Protein AF-A0A257LNK8-F1 (afdb_monomer)

Solvent-accessible surface area (backbone atoms only — not comparable to full-atom values): 14234 Å² total; per-residue (Å²): 117,83,62,50,62,58,58,60,45,40,40,55,60,69,65,52,54,63,73,60,48,30,51,55,53,46,54,52,49,53,54,49,27,56,75,67,76,36,62,90,72,54,72,93,62,84,74,45,58,52,80,41,74,64,77,70,66,45,65,71,59,60,72,51,45,88,77,53,89,79,76,97,57,50,82,76,44,79,57,97,52,28,38,33,30,70,81,74,50,76,42,83,46,94,75,86,82,88,83,82,78,85,71,47,84,34,67,88,45,88,52,66,76,57,24,67,36,50,37,61,70,59,48,27,65,46,9,7,59,48,24,36,33,73,87,41,90,93,40,73,45,77,85,41,31,64,25,44,63,71,61,68,68,47,52,41,56,58,49,49,49,51,54,51,32,35,75,71,69,64,27,58,77,52,76,61,50,61,98,59,37,32,46,76,56,56,43,43,57,52,41,32,72,42,22,39,59,62,33,58,89,44,66,42,47,60,52,51,32,48,53,63,69,66,51,57,93,92,53,81,81,75,79,79,83,55,58,75,57,79,80,77,79,80,81,126

Secondary structure (DSSP, 8-state):
-TT-SHHHHHHHHTT--HHHHHHHHHHHHHHHHHHTT-GGGS-SSPP-TTT----PPPHHHHHHGGGS---SS-EEEEETTEEEETTS-EEE-S------------TTSSSHHHHT--SHHHHHHTEETTTEESSSTT-B-TTSSB-SSS-HHHHHHHHHHHHHHHHTT------SPPSSPBPHHHHHHHHHHH-HHHHTTTTHHHHHHHHHHHS-TTSPPPP--PPPPP------

Structure (mmCIF, N/CA/C/O backbone):
data_AF-A0A257LNK8-F1
#
_entry.id   AF-A0A257LNK8-F1
#
loop_
_atom_site.group_PDB
_atom_site.id
_atom_site.type_symbol
_atom_site.label_atom_id
_atom_site.label_alt_id
_atom_site.label_comp_id
_atom_site.label_asym_id
_atom_site.label_entity_id
_atom_site.label_seq_id
_atom_site.pdbx_PDB_ins_code
_atom_site.Cartn_x
_atom_site.Cartn_y
_atom_site.Cartn_z
_atom_site.occupancy
_atom_site.B_iso_or_equiv
_atom_site.auth_seq_id
_atom_site.auth_comp_id
_atom_site.auth_asym_id
_atom_site.auth_atom_id
_atom_site.pdbx_PDB_model_num
ATOM 1 N N . MET A 1 1 ? -5.362 19.799 4.018 1.00 50.66 1 MET A N 1
ATOM 2 C CA . MET A 1 1 ? -5.400 18.858 2.867 1.00 50.66 1 MET A CA 1
ATOM 3 C C . MET A 1 1 ? -6.628 17.921 2.926 1.00 50.66 1 MET A C 1
ATOM 5 O O . MET A 1 1 ? -6.478 16.704 2.975 1.00 50.66 1 MET A O 1
ATOM 9 N N . ALA A 1 2 ? -7.863 18.436 3.020 1.00 37.25 2 ALA A N 1
ATOM 10 C CA . ALA A 1 2 ? -8.981 17.644 3.563 1.00 37.25 2 ALA A CA 1
ATOM 11 C C . ALA A 1 2 ? -9.596 16.609 2.589 1.00 37.25 2 ALA A C 1
ATOM 13 O O . ALA A 1 2 ? -9.919 16.942 1.456 1.00 37.25 2 ALA A O 1
ATOM 14 N N . GLY A 1 3 ? -9.783 15.364 3.062 1.00 53.75 3 GLY A N 1
ATOM 15 C CA . GLY A 1 3 ? -10.547 14.279 2.411 1.00 53.75 3 GLY A CA 1
ATOM 16 C C . GLY A 1 3 ? -9.966 13.667 1.129 1.00 53.75 3 GLY A C 1
ATOM 17 O O . GLY A 1 3 ? -10.564 12.747 0.569 1.00 53.75 3 GLY A O 1
ATOM 18 N N . SER A 1 4 ? -8.823 14.170 0.667 1.00 63.31 4 SER A N 1
ATOM 19 C CA . SER A 1 4 ? -8.249 13.848 -0.634 1.00 63.31 4 SER A CA 1
ATOM 20 C C . SER A 1 4 ? -6.785 13.445 -0.500 1.00 63.31 4 SER A C 1
ATOM 22 O O . SER A 1 4 ? -6.034 14.071 0.244 1.00 63.31 4 SER A O 1
ATOM 24 N N . VAL A 1 5 ? -6.383 12.417 -1.247 1.00 70.19 5 VAL A N 1
ATOM 25 C CA . VAL A 1 5 ? -4.979 11.993 -1.404 1.00 70.19 5 VAL A CA 1
ATOM 26 C C . VAL A 1 5 ? -4.166 12.979 -2.255 1.00 70.19 5 VAL A C 1
ATOM 28 O O . VAL A 1 5 ? -2.939 12.954 -2.248 1.00 70.19 5 VAL A O 1
ATOM 31 N N . ARG A 1 6 ? -4.845 13.889 -2.965 1.00 76.94 6 ARG A N 1
ATOM 32 C CA . ARG A 1 6 ? -4.253 14.776 -3.975 1.00 76.94 6 ARG A CA 1
ATOM 33 C C . ARG A 1 6 ? -3.188 15.726 -3.436 1.00 76.94 6 ARG A C 1
ATOM 35 O O . ARG A 1 6 ? -2.185 15.905 -4.115 1.00 76.94 6 ARG A O 1
ATOM 42 N N . PRO A 1 7 ? -3.320 16.322 -2.240 1.00 80.88 7 PRO A N 1
ATOM 43 C CA . PRO A 1 7 ? -2.256 17.168 -1.719 1.00 80.88 7 PRO A CA 1
ATOM 44 C C . PRO A 1 7 ? -0.952 16.408 -1.444 1.00 80.88 7 PRO A C 1
ATOM 46 O O . PRO A 1 7 ? 0.113 16.950 -1.711 1.00 80.88 7 PRO A O 1
ATOM 49 N N . VAL A 1 8 ? -1.027 15.148 -0.995 1.00 81.38 8 VAL A N 1
ATOM 50 C CA . VAL A 1 8 ? 0.165 14.295 -0.827 1.00 81.38 8 VAL A CA 1
ATOM 51 C C . VAL A 1 8 ? 0.767 13.965 -2.189 1.00 81.38 8 VAL A C 1
ATOM 53 O O . VAL A 1 8 ? 1.957 14.182 -2.398 1.00 81.38 8 VAL A O 1
ATOM 56 N N . ALA A 1 9 ? -0.068 13.591 -3.165 1.00 80.12 9 ALA A N 1
ATOM 57 C CA . ALA A 1 9 ? 0.380 13.383 -4.543 1.00 80.12 9 ALA A CA 1
ATOM 58 C C . ALA A 1 9 ? 1.043 14.638 -5.151 1.00 80.12 9 ALA A C 1
ATOM 60 O O . ALA A 1 9 ? 2.016 14.521 -5.891 1.00 80.12 9 ALA A O 1
ATOM 61 N N . ARG A 1 10 ? 0.579 15.855 -4.820 1.00 84.38 10 ARG A N 1
ATOM 62 C CA . ARG A 1 10 ? 1.240 17.104 -5.238 1.00 84.38 10 ARG A CA 1
ATOM 63 C C . ARG A 1 10 ? 2.614 17.280 -4.591 1.00 84.38 10 ARG A C 1
ATOM 65 O O . ARG A 1 10 ? 3.536 17.674 -5.295 1.00 84.38 10 ARG A O 1
ATOM 72 N N . LEU A 1 11 ? 2.775 16.962 -3.301 1.00 87.31 11 LEU A N 1
ATOM 73 C CA . LEU A 1 11 ? 4.089 16.991 -2.636 1.00 87.31 11 LEU A CA 1
ATOM 74 C C . LEU A 1 11 ? 5.068 16.021 -3.320 1.00 87.31 11 LEU A C 1
ATOM 76 O O . LEU A 1 11 ? 6.200 16.397 -3.626 1.00 87.31 11 LEU A O 1
ATOM 80 N N . GLN A 1 12 ? 4.610 14.809 -3.642 1.00 86.88 12 GLN A N 1
ATOM 81 C CA . GLN A 1 12 ? 5.392 13.818 -4.393 1.00 86.88 12 GLN A CA 1
ATOM 82 C C . GLN A 1 12 ? 5.765 14.336 -5.785 1.00 86.88 12 GLN A C 1
ATOM 84 O O . GLN A 1 12 ? 6.932 14.299 -6.179 1.00 86.88 12 GLN A O 1
ATOM 89 N N . ALA A 1 13 ? 4.794 14.906 -6.501 1.00 85.56 13 ALA A N 1
ATOM 90 C CA . ALA A 1 13 ? 4.985 15.523 -7.810 1.00 85.56 13 ALA A CA 1
ATOM 91 C C . ALA A 1 13 ? 5.839 16.792 -7.791 1.00 85.56 13 ALA A C 1
ATOM 93 O O . ALA A 1 13 ? 6.347 17.198 -8.832 1.00 85.56 13 ALA A O 1
ATOM 94 N N . GLN A 1 14 ? 6.063 17.398 -6.632 1.00 86.50 14 GLN A N 1
ATOM 95 C CA . GLN A 1 14 ? 7.015 18.492 -6.441 1.00 86.50 14 GLN A CA 1
ATOM 96 C C . GLN A 1 14 ? 8.404 17.993 -6.017 1.00 86.50 14 GLN A C 1
ATOM 98 O O . GLN A 1 14 ? 9.330 18.790 -5.918 1.00 86.50 14 GLN A O 1
ATOM 103 N N . GLY A 1 15 ? 8.580 16.682 -5.816 1.00 86.06 15 GLY A N 1
ATOM 104 C CA . GLY A 1 15 ? 9.848 16.093 -5.386 1.00 86.06 15 GLY A CA 1
ATOM 105 C C . GLY A 1 15 ? 10.175 16.346 -3.914 1.00 86.06 15 GLY A C 1
ATOM 106 O O . GLY A 1 15 ? 11.340 16.267 -3.532 1.00 86.06 15 GLY A O 1
ATOM 107 N N . VAL A 1 16 ? 9.173 16.655 -3.085 1.00 89.38 16 VAL A N 1
ATOM 108 C CA . VAL A 1 16 ? 9.364 16.836 -1.641 1.00 89.38 16 VAL A CA 1
ATOM 109 C C . VAL A 1 16 ? 9.890 15.524 -1.044 1.00 89.38 16 VAL A C 1
ATOM 111 O O . VAL A 1 16 ? 9.284 14.480 -1.290 1.00 89.38 16 VAL A O 1
ATOM 114 N N . PRO A 1 17 ? 10.978 15.519 -0.253 1.00 89.50 17 PRO A N 1
ATOM 115 C CA . PRO A 1 17 ? 11.479 14.299 0.372 1.00 89.50 17 PRO A CA 1
ATOM 116 C C . PRO A 1 17 ? 10.422 13.644 1.263 1.00 89.50 17 PRO A C 1
ATOM 118 O O . PRO A 1 17 ? 9.749 14.322 2.034 1.00 89.50 17 PRO A O 1
ATOM 121 N N . VAL A 1 18 ? 10.300 12.319 1.222 1.00 86.88 18 VAL A N 1
ATOM 122 C CA . VAL A 1 18 ? 9.271 11.583 1.982 1.00 86.88 18 VAL A CA 1
ATOM 123 C C . VAL A 1 18 ? 9.338 11.805 3.498 1.00 86.88 18 VAL A C 1
ATOM 125 O O . VAL A 1 18 ? 8.298 11.867 4.135 1.00 86.88 18 VAL A O 1
ATOM 128 N N . ALA A 1 19 ? 10.514 12.055 4.086 1.00 88.88 19 ALA A N 1
ATOM 129 C CA . ALA A 1 19 ? 10.601 12.452 5.497 1.00 88.88 19 ALA A CA 1
ATOM 130 C C . ALA A 1 19 ? 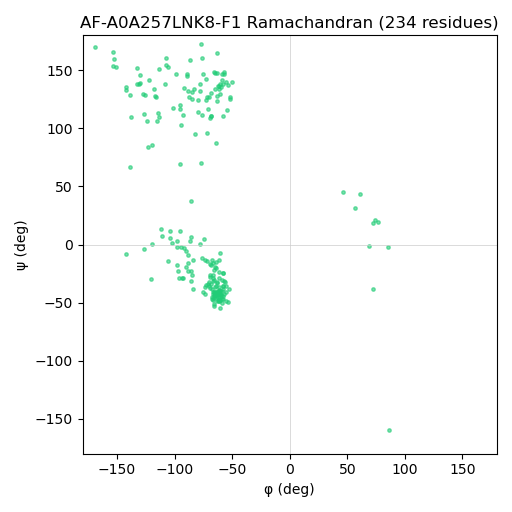9.848 13.771 5.775 1.00 88.88 19 ALA A C 1
ATOM 132 O O . ALA A 1 19 ? 9.141 13.899 6.770 1.00 88.88 19 ALA A O 1
ATOM 133 N N . GLN A 1 20 ? 9.943 14.735 4.856 1.00 90.81 20 GLN A N 1
ATOM 134 C CA . GLN A 1 20 ? 9.194 15.986 4.930 1.00 90.81 20 GLN A CA 1
ATOM 135 C C . GLN A 1 20 ? 7.707 15.775 4.608 1.00 90.81 20 GLN A C 1
ATOM 137 O O . GLN A 1 20 ? 6.858 16.420 5.222 1.00 90.81 20 GLN A O 1
ATOM 142 N N . GLN A 1 21 ? 7.371 14.860 3.691 1.00 88.50 21 GLN A N 1
ATOM 143 C CA . GLN A 1 21 ? 5.978 14.468 3.448 1.00 88.50 21 GLN A CA 1
ATOM 144 C C . GLN A 1 21 ? 5.344 13.864 4.713 1.00 88.50 21 GLN A C 1
ATOM 146 O O . GLN A 1 21 ? 4.271 14.317 5.109 1.00 88.50 21 GLN A O 1
ATOM 151 N N . ASN A 1 22 ? 6.025 12.923 5.383 1.00 88.25 22 ASN A N 1
ATOM 152 C CA . ASN A 1 22 ? 5.594 12.313 6.645 1.00 88.25 22 ASN A CA 1
ATOM 153 C C . ASN A 1 22 ? 5.286 13.394 7.688 1.00 88.25 22 ASN A C 1
ATOM 155 O O . ASN A 1 22 ? 4.198 13.403 8.258 1.00 88.25 22 ASN A O 1
ATOM 159 N N . GLU A 1 23 ? 6.192 14.358 7.878 1.00 89.56 23 GLU A N 1
ATOM 160 C CA . GLU A 1 23 ? 5.997 15.449 8.838 1.00 89.56 23 GLU A CA 1
ATOM 161 C C . GLU A 1 23 ? 4.801 16.347 8.499 1.00 89.56 23 GLU A C 1
ATOM 163 O O . GLU A 1 23 ? 3.998 16.669 9.378 1.00 89.56 23 GLU A O 1
ATOM 168 N N . LEU A 1 24 ? 4.631 16.720 7.227 1.00 88.50 24 LEU A N 1
ATOM 169 C CA . LEU A 1 24 ? 3.502 17.545 6.786 1.00 88.50 24 LEU A CA 1
ATOM 170 C C . LEU A 1 24 ? 2.163 16.817 6.952 1.00 88.50 24 LEU A C 1
ATOM 172 O O . LEU A 1 24 ? 1.191 17.413 7.424 1.00 88.50 24 LEU A O 1
ATOM 176 N N . VAL A 1 25 ? 2.104 15.535 6.584 1.00 85.44 25 VAL A N 1
ATOM 177 C CA . VAL A 1 25 ? 0.897 14.711 6.738 1.00 85.44 25 VAL A CA 1
ATOM 178 C C . VAL A 1 25 ? 0.591 14.487 8.216 1.00 85.44 25 VAL A C 1
ATOM 180 O O . VAL A 1 25 ? -0.559 14.642 8.622 1.00 85.44 25 VAL A O 1
ATOM 183 N N . ARG A 1 26 ? 1.605 14.207 9.039 1.00 86.06 26 ARG A N 1
ATOM 184 C CA . ARG A 1 26 ? 1.469 14.040 10.491 1.00 86.06 26 ARG A CA 1
ATOM 185 C C . ARG A 1 26 ? 0.950 15.311 11.157 1.00 86.06 26 ARG A C 1
ATOM 187 O O . ARG A 1 26 ? 0.001 15.239 11.933 1.00 86.06 26 ARG A O 1
ATOM 194 N N . ALA A 1 27 ? 1.527 16.472 10.850 1.00 87.12 27 ALA A N 1
ATOM 195 C CA . ALA A 1 27 ? 1.089 17.748 11.413 1.00 87.12 27 ALA A CA 1
ATOM 196 C C . ALA A 1 27 ? -0.378 18.052 11.067 1.00 87.12 27 ALA A C 1
ATOM 198 O O . ALA A 1 27 ? -1.161 18.451 11.934 1.00 87.12 27 ALA A O 1
ATOM 199 N N . ASP A 1 28 ? -0.769 17.815 9.815 1.00 84.50 28 ASP A N 1
ATOM 200 C CA . ASP A 1 28 ? -2.148 17.984 9.367 1.00 84.50 28 ASP A CA 1
ATOM 201 C C . ASP A 1 28 ? -3.093 16.941 10.021 1.00 84.50 28 ASP A C 1
ATOM 203 O O . ASP A 1 28 ? -4.188 17.316 10.453 1.00 84.50 28 ASP A O 1
ATOM 207 N N . LEU A 1 29 ? -2.668 15.683 10.214 1.00 81.25 29 LEU A N 1
ATOM 208 C CA . LEU A 1 29 ? -3.428 14.655 10.943 1.00 81.25 29 LEU A CA 1
ATOM 209 C C . LEU A 1 29 ? -3.664 15.055 12.407 1.00 81.25 29 LEU A C 1
ATOM 211 O O . LEU A 1 29 ? -4.807 15.034 12.868 1.00 81.25 29 LEU A O 1
ATOM 215 N N . VAL A 1 30 ? -2.616 15.495 13.113 1.00 84.81 30 VAL A N 1
ATOM 216 C CA . VAL A 1 30 ? -2.704 15.972 14.505 1.00 84.81 30 VAL A CA 1
ATOM 217 C C . VAL A 1 30 ? -3.671 17.144 14.620 1.00 84.81 30 VAL A C 1
ATOM 219 O O . VAL A 1 30 ? -4.549 17.139 15.485 1.00 84.81 30 VAL A O 1
ATOM 222 N N . ALA A 1 31 ? -3.558 18.134 13.732 1.00 83.94 31 ALA A N 1
ATOM 223 C CA . ALA A 1 31 ? -4.450 19.289 13.736 1.00 83.94 31 ALA A CA 1
ATOM 224 C C . ALA A 1 31 ? -5.920 18.888 13.523 1.00 83.94 31 ALA A C 1
ATOM 226 O O . ALA A 1 31 ? -6.812 19.423 14.187 1.00 83.94 31 ALA A O 1
ATOM 227 N N . ARG A 1 32 ? -6.190 17.923 12.633 1.00 77.56 32 ARG A N 1
ATOM 228 C CA . ARG A 1 32 ? -7.550 17.409 12.412 1.00 77.56 32 ARG A CA 1
ATOM 229 C C . ARG A 1 32 ? -8.075 16.653 13.618 1.00 77.56 32 ARG A C 1
ATOM 231 O O . ARG A 1 32 ? -9.206 16.899 14.018 1.00 77.56 32 ARG A O 1
ATOM 238 N N . TYR A 1 33 ? -7.280 15.756 14.189 1.00 81.25 33 TYR A N 1
ATOM 239 C CA . TYR A 1 33 ? -7.723 14.980 15.342 1.00 81.25 33 TYR A CA 1
ATOM 240 C C . TYR A 1 33 ? -8.068 15.907 16.503 1.00 81.25 33 TYR A C 1
ATOM 242 O O . TYR A 1 33 ? -9.149 15.774 17.065 1.00 81.25 33 TYR A O 1
ATOM 250 N N . ARG A 1 34 ? -7.242 16.932 16.755 1.00 84.75 34 ARG A N 1
ATOM 251 C CA . ARG A 1 34 ? -7.553 17.984 17.732 1.00 84.75 34 ARG A CA 1
ATOM 252 C C . ARG A 1 34 ? -8.858 18.711 17.425 1.00 84.75 34 ARG A C 1
ATOM 254 O O . ARG A 1 34 ? -9.695 18.884 18.301 1.00 84.75 34 ARG A O 1
ATOM 261 N N . LYS A 1 35 ? -9.069 19.116 16.169 1.00 81.38 35 LYS A N 1
ATOM 262 C CA . LYS A 1 35 ? -10.308 19.792 15.750 1.00 81.38 35 LYS A CA 1
ATOM 263 C C . LYS A 1 35 ? -11.566 18.959 16.037 1.00 81.38 35 LYS A C 1
ATOM 265 O O . LYS A 1 35 ? -12.623 19.539 16.270 1.00 81.38 35 LYS A O 1
ATOM 270 N N . PHE A 1 36 ? -11.466 17.632 15.990 1.00 76.31 36 PHE A N 1
ATOM 271 C CA . PHE A 1 36 ? -12.595 16.718 16.171 1.00 76.31 36 PHE A CA 1
ATOM 272 C C . PHE A 1 36 ? -12.632 16.029 17.546 1.00 76.31 36 PHE A C 1
ATOM 274 O O . PHE A 1 36 ? -13.486 15.165 17.751 1.00 76.31 36 PHE A O 1
ATOM 281 N N . GLY A 1 37 ? -11.742 16.379 18.483 1.00 77.44 37 GLY A N 1
ATOM 282 C CA . GLY A 1 37 ? -11.665 15.709 19.787 1.00 77.44 37 GLY A CA 1
ATOM 283 C C . GLY A 1 37 ? -11.342 14.214 19.653 1.00 77.44 37 GLY A C 1
ATOM 284 O O . GLY A 1 37 ? -12.036 13.365 20.219 1.00 77.44 37 GLY A O 1
ATOM 285 N N . LEU A 1 38 ? -10.385 13.874 18.786 1.00 78.31 38 LEU A N 1
ATOM 286 C CA . LEU A 1 38 ? -9.970 12.504 18.456 1.00 78.31 38 LEU A CA 1
ATOM 287 C C . LEU A 1 38 ? -8.568 12.167 18.964 1.00 78.31 38 LEU A C 1
ATOM 289 O O . LEU A 1 38 ? -8.044 11.118 18.615 1.00 78.31 38 LEU A O 1
ATOM 293 N N . GLU A 1 39 ? -7.931 13.022 19.756 1.00 83.81 39 GLU A N 1
ATOM 294 C CA . GLU A 1 39 ? -6.530 12.864 20.164 1.00 83.81 39 GLU A CA 1
ATOM 295 C C . GLU A 1 39 ? -6.258 11.519 20.847 1.00 83.81 39 GLU A C 1
ATOM 297 O O . GLU A 1 39 ? -5.193 10.943 20.650 1.00 83.81 39 GLU A O 1
ATOM 302 N N . ALA A 1 40 ? -7.240 10.980 21.576 1.00 78.62 40 ALA A N 1
ATOM 303 C CA . ALA A 1 40 ? -7.152 9.664 22.208 1.00 78.62 40 ALA A CA 1
ATOM 304 C C . ALA A 1 40 ? -7.033 8.493 21.210 1.00 78.62 40 ALA A C 1
ATOM 306 O O . ALA A 1 40 ? -6.597 7.416 21.603 1.00 78.62 40 ALA A O 1
ATOM 307 N N . LEU A 1 41 ? -7.419 8.695 19.946 1.00 76.62 41 LEU A N 1
ATOM 308 C CA . LEU A 1 41 ? -7.330 7.715 18.858 1.00 76.62 41 LEU A CA 1
ATOM 309 C C . LEU A 1 41 ? -6.092 7.919 17.975 1.00 76.62 41 LEU A C 1
ATOM 311 O O . LEU A 1 41 ? -5.958 7.251 16.951 1.00 76.62 41 LEU A O 1
ATOM 315 N N . MET A 1 42 ? -5.224 8.880 18.306 1.00 78.88 42 MET A N 1
ATOM 316 C CA . MET A 1 42 ? -4.001 9.097 17.542 1.00 78.88 42 MET A CA 1
ATOM 317 C C . MET A 1 42 ? -3.142 7.824 17.576 1.00 78.88 42 MET A C 1
ATOM 319 O O . MET A 1 42 ? -2.968 7.262 18.661 1.00 78.88 42 MET A O 1
ATOM 323 N N . PRO A 1 43 ? -2.579 7.384 16.437 1.00 76.69 43 PRO A N 1
ATOM 324 C CA . PRO A 1 43 ? -1.597 6.311 16.441 1.00 76.69 43 PRO A CA 1
ATOM 325 C C . PRO A 1 43 ? -0.454 6.622 17.412 1.00 76.69 43 PRO A C 1
ATOM 327 O O . PRO A 1 43 ? 0.026 7.754 17.477 1.00 76.69 43 PRO A O 1
ATOM 330 N N . GLU A 1 44 ? -0.027 5.613 18.168 1.00 81.75 44 GLU A N 1
ATOM 331 C CA . GLU A 1 44 ? 1.068 5.752 19.136 1.00 81.75 44 GLU A CA 1
ATOM 332 C C . GLU A 1 44 ? 2.420 5.931 18.439 1.00 81.75 44 GLU A C 1
ATOM 334 O O . GLU A 1 44 ? 3.297 6.639 18.933 1.00 81.75 44 GLU A O 1
ATOM 339 N N . GLN A 1 45 ? 2.569 5.306 17.272 1.00 83.25 45 GLN A N 1
ATOM 340 C CA . GLN A 1 45 ? 3.764 5.400 16.447 1.00 83.25 45 GLN A CA 1
ATOM 341 C C . GLN A 1 45 ? 3.661 6.578 15.468 1.00 83.25 45 GLN A C 1
ATOM 343 O O . GLN A 1 45 ? 2.566 6.883 14.980 1.00 83.25 45 GLN A O 1
ATOM 348 N N . PRO A 1 46 ? 4.787 7.235 15.137 1.00 82.62 46 PRO A N 1
ATOM 349 C CA . PRO A 1 46 ? 4.825 8.203 14.053 1.00 82.62 46 PRO A CA 1
ATOM 350 C C . PRO A 1 46 ? 4.408 7.564 12.728 1.00 82.62 46 PRO A C 1
ATOM 352 O O . PRO A 1 46 ? 4.794 6.440 12.427 1.00 82.62 46 PRO A O 1
ATOM 355 N N . LEU A 1 47 ? 3.668 8.325 11.926 1.00 82.62 47 LEU A N 1
ATOM 356 C CA . LEU A 1 47 ? 3.318 7.941 10.565 1.00 82.62 47 LEU A CA 1
ATOM 357 C C . LEU A 1 47 ? 4.569 7.775 9.688 1.00 82.62 47 LEU A C 1
ATOM 359 O O . LEU A 1 47 ? 5.384 8.700 9.607 1.00 82.62 47 LEU A O 1
ATOM 363 N N . ASP A 1 48 ? 4.630 6.683 8.928 1.00 84.81 48 ASP A N 1
ATOM 364 C CA . ASP A 1 48 ? 5.538 6.527 7.793 1.00 84.81 48 ASP A CA 1
ATOM 365 C C . ASP A 1 48 ? 4.791 6.130 6.511 1.00 84.81 48 ASP A C 1
ATOM 367 O O . ASP A 1 48 ? 4.291 5.014 6.371 1.00 84.81 48 ASP A O 1
ATOM 371 N N . LEU A 1 49 ? 4.762 7.035 5.525 1.00 81.69 49 LEU A N 1
ATOM 372 C CA . LEU A 1 49 ? 4.113 6.813 4.226 1.00 81.69 49 LEU A CA 1
ATOM 373 C C . LEU A 1 49 ? 4.662 5.586 3.479 1.00 81.69 49 LEU A C 1
ATOM 375 O O . LEU A 1 49 ? 3.946 4.974 2.688 1.00 81.69 49 LEU A O 1
ATOM 379 N N . ARG A 1 50 ? 5.903 5.177 3.766 1.00 80.00 50 ARG A N 1
ATOM 380 C CA . ARG A 1 50 ? 6.532 4.002 3.145 1.00 80.00 50 ARG A CA 1
ATOM 381 C C . ARG A 1 50 ? 5.918 2.672 3.568 1.00 80.00 50 ARG A C 1
ATOM 383 O O . ARG A 1 50 ? 5.993 1.701 2.810 1.00 80.00 50 ARG A O 1
ATOM 390 N N . THR A 1 51 ? 5.359 2.606 4.773 1.00 77.25 51 THR 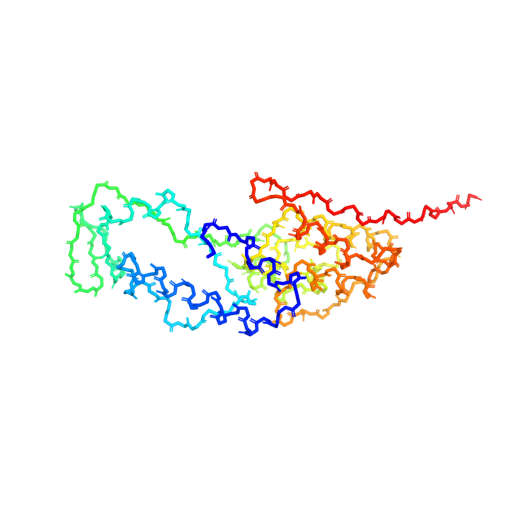A N 1
ATOM 391 C CA . THR A 1 51 ? 4.877 1.360 5.386 1.00 77.25 51 THR A CA 1
ATOM 392 C C . THR A 1 51 ? 3.393 1.400 5.711 1.00 77.25 51 THR A C 1
ATOM 394 O O . THR A 1 51 ? 2.725 0.363 5.645 1.00 77.25 51 THR A O 1
ATOM 397 N N . ASP A 1 52 ? 2.863 2.582 6.008 1.00 78.25 52 ASP A N 1
ATOM 398 C CA . ASP A 1 52 ? 1.515 2.743 6.523 1.00 78.25 52 ASP A CA 1
ATOM 399 C C . ASP A 1 52 ? 0.518 2.960 5.386 1.00 78.25 52 ASP A C 1
ATOM 401 O O . ASP A 1 52 ? 0.712 3.764 4.472 1.00 78.25 52 ASP A O 1
ATOM 405 N N . GLN A 1 53 ? -0.606 2.248 5.456 1.00 70.56 53 GLN A N 1
ATOM 406 C CA . GLN A 1 53 ? -1.773 2.561 4.640 1.00 70.56 53 GLN A CA 1
ATOM 407 C C . GLN A 1 53 ? -2.703 3.451 5.448 1.00 70.56 53 GLN A C 1
ATOM 409 O O . GLN A 1 53 ? -3.436 2.981 6.317 1.00 70.56 53 GLN A O 1
ATOM 414 N N . LEU A 1 54 ? -2.687 4.745 5.151 1.00 67.25 54 LEU A N 1
ATOM 415 C CA . LEU A 1 54 ? -3.662 5.664 5.711 1.00 67.25 54 LEU A CA 1
ATOM 416 C C . LEU A 1 54 ? -4.825 5.848 4.747 1.00 67.25 54 LEU A C 1
ATOM 418 O O . LEU A 1 54 ? -4.681 6.374 3.645 1.00 67.25 54 LEU A O 1
ATOM 422 N N . PHE A 1 55 ? -6.016 5.504 5.219 1.00 61.06 55 PHE A N 1
ATOM 423 C CA . PHE A 1 55 ? -7.253 5.863 4.546 1.00 61.06 55 PHE A CA 1
ATOM 424 C C . PHE A 1 55 ? -7.753 7.186 5.127 1.00 61.06 55 PHE A C 1
ATOM 426 O O . PHE A 1 55 ? -8.152 7.229 6.294 1.00 61.06 55 PHE A O 1
ATOM 433 N N . PRO A 1 56 ? -7.747 8.295 4.363 1.00 58.34 56 PRO A N 1
ATOM 434 C CA . PRO A 1 56 ? -8.334 9.526 4.859 1.00 58.34 56 PRO A CA 1
ATOM 435 C C . PRO A 1 56 ? -9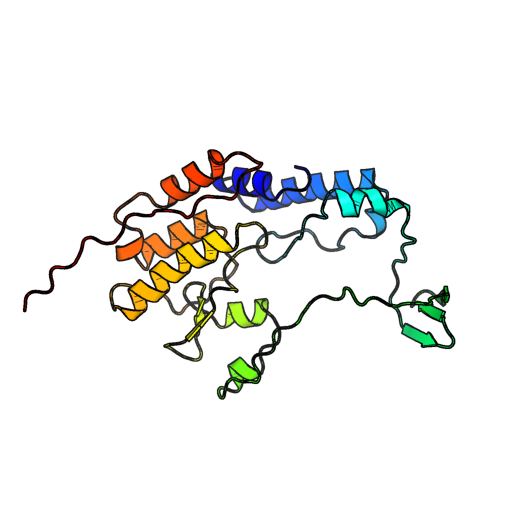.830 9.297 5.088 1.00 58.34 56 PRO A C 1
ATOM 437 O O . PRO A 1 56 ? -10.562 8.941 4.162 1.00 58.34 56 PRO A O 1
ATOM 440 N N . GLY A 1 57 ? -10.289 9.536 6.319 1.00 60.84 57 GLY A N 1
ATOM 441 C CA . GLY A 1 57 ? -11.714 9.532 6.634 1.00 60.84 57 GLY A CA 1
ATOM 442 C C . GLY A 1 57 ? -12.470 10.442 5.665 1.00 60.84 57 GLY A C 1
ATOM 443 O O . GLY A 1 57 ? -12.099 11.605 5.461 1.00 60.84 57 GLY A O 1
ATOM 444 N N . ARG A 1 58 ? -13.513 9.906 5.022 1.00 66.69 58 ARG A N 1
ATOM 445 C CA . ARG A 1 58 ? -14.354 10.675 4.094 1.00 66.69 58 ARG A CA 1
ATOM 446 C C . ARG A 1 58 ? -15.089 11.768 4.870 1.00 66.69 58 ARG A C 1
ATOM 448 O O . ARG A 1 58 ? -15.478 11.560 6.016 1.00 66.69 58 ARG A O 1
ATOM 455 N N . ALA A 1 59 ? -15.334 12.913 4.232 1.00 66.00 59 ALA A N 1
ATOM 456 C CA . ALA A 1 59 ? -15.987 14.057 4.876 1.00 66.00 59 ALA A CA 1
ATOM 457 C C . ALA A 1 59 ? -17.321 13.685 5.557 1.00 66.00 59 ALA A C 1
ATOM 459 O O . ALA A 1 59 ? -17.582 14.137 6.668 1.00 66.00 59 ALA A O 1
ATOM 460 N N . GLY A 1 60 ? -18.115 12.799 4.941 1.00 68.12 60 GLY A N 1
ATOM 461 C CA . GLY A 1 60 ? -19.357 12.288 5.532 1.00 68.12 60 GLY A CA 1
ATOM 462 C C . GLY A 1 60 ? -19.146 11.471 6.812 1.00 68.12 60 GLY A C 1
ATOM 463 O O . GLY A 1 60 ? -19.873 11.670 7.781 1.00 68.12 60 GLY A O 1
ATOM 464 N N . MET A 1 61 ? -18.114 10.619 6.861 1.00 70.06 61 MET A N 1
ATOM 465 C CA . MET A 1 61 ? -17.770 9.865 8.077 1.00 70.06 61 MET A CA 1
ATOM 466 C C . MET A 1 61 ? -17.371 10.812 9.211 1.00 70.06 61 MET A C 1
ATOM 468 O O . MET A 1 61 ? -17.808 10.649 10.345 1.00 70.06 61 MET A O 1
ATOM 472 N N . LEU A 1 62 ? -16.583 11.843 8.891 1.00 71.19 62 LEU A N 1
ATOM 473 C CA . LEU A 1 62 ? -16.134 12.831 9.873 1.00 71.19 62 LEU A CA 1
ATOM 474 C C . LEU A 1 62 ? -17.287 13.704 10.394 1.00 71.19 62 LEU A C 1
ATOM 476 O O . LEU A 1 62 ? -17.288 14.067 11.566 1.00 71.19 62 LEU A O 1
ATOM 480 N N . ALA A 1 63 ? -18.285 14.009 9.560 1.00 74.25 63 ALA A N 1
ATOM 481 C CA . ALA A 1 63 ? -19.445 14.809 9.956 1.00 74.25 63 ALA A CA 1
ATOM 482 C C . ALA A 1 63 ? -20.339 14.106 10.996 1.00 74.25 63 ALA A C 1
ATOM 484 O O . ALA A 1 63 ? -20.951 14.770 11.832 1.00 74.25 63 ALA A O 1
ATOM 485 N N . GLY A 1 64 ? -20.410 12.771 10.961 1.00 75.50 64 GLY A N 1
ATOM 486 C CA . GLY A 1 64 ? -21.177 11.966 11.919 1.00 75.50 64 GLY A CA 1
ATOM 487 C C . GLY A 1 64 ? -20.402 11.568 13.175 1.00 75.50 64 GLY A C 1
ATOM 488 O O . GLY A 1 64 ? -20.997 11.052 14.115 1.00 75.50 64 GLY A O 1
ATOM 489 N N . LEU A 1 65 ? -19.093 11.817 13.214 1.00 76.12 65 LEU A N 1
ATOM 490 C CA . LEU A 1 65 ? -18.195 11.227 14.204 1.00 76.12 65 LEU A CA 1
ATOM 491 C C . LEU A 1 65 ? -18.508 11.637 15.649 1.00 76.12 65 LEU A C 1
ATOM 493 O O . LEU A 1 65 ? -18.353 10.835 16.562 1.00 76.12 65 LEU A O 1
ATOM 497 N N . GLY A 1 66 ? -19.005 12.860 15.856 1.00 75.50 66 GLY A N 1
ATOM 498 C CA . GLY A 1 66 ? -19.429 13.335 17.177 1.00 75.50 66 GLY A CA 1
ATOM 499 C C . GLY A 1 66 ? -20.665 12.620 17.740 1.00 75.50 66 GLY A C 1
ATOM 500 O O . GLY A 1 66 ? -20.945 12.763 18.923 1.00 75.50 66 GLY A O 1
ATOM 501 N N . ARG A 1 67 ? -21.398 11.858 16.917 1.00 83.19 67 ARG A N 1
ATOM 502 C CA . ARG A 1 67 ? -22.567 11.061 17.335 1.00 83.19 67 ARG A CA 1
ATOM 503 C C . ARG A 1 67 ? -22.198 9.642 17.766 1.00 83.19 67 ARG A C 1
ATOM 505 O O . ARG A 1 67 ? -23.078 8.897 18.176 1.00 83.19 67 ARG A O 1
ATOM 512 N N . ILE A 1 68 ? -20.933 9.259 17.607 1.00 83.56 68 ILE A N 1
ATOM 513 C CA . ILE A 1 68 ? -20.436 7.924 17.921 1.00 83.56 68 ILE A CA 1
ATOM 514 C C . ILE A 1 68 ? -19.728 8.004 19.272 1.00 83.56 68 ILE A C 1
ATOM 516 O O . ILE A 1 68 ? -18.732 8.726 19.416 1.00 83.56 68 ILE A O 1
ATOM 520 N N . GLU A 1 69 ? -20.254 7.267 20.251 1.00 86.44 69 GLU A N 1
ATOM 521 C CA . GLU A 1 69 ? -19.531 6.986 21.489 1.00 86.44 69 GLU A CA 1
ATOM 522 C C . GLU A 1 69 ? -18.306 6.129 21.159 1.00 86.44 69 GLU A C 1
ATOM 524 O O . GLU A 1 69 ? -18.364 5.207 20.344 1.00 86.44 69 GLU A O 1
ATOM 529 N N . ARG A 1 70 ? -17.157 6.505 21.715 1.00 83.50 70 ARG A N 1
ATOM 530 C CA . ARG A 1 70 ? -15.854 5.951 21.350 1.00 83.50 70 ARG A CA 1
ATOM 531 C C . ARG A 1 70 ? -15.155 5.483 22.610 1.00 83.50 70 ARG A C 1
ATOM 533 O O . ARG A 1 70 ? -14.985 6.266 23.539 1.00 83.50 70 ARG A O 1
ATOM 540 N N . HIS A 1 71 ? -14.676 4.248 22.578 1.00 85.81 71 HIS A N 1
ATOM 541 C CA . HIS A 1 71 ? -13.941 3.634 23.674 1.00 85.81 71 HIS A CA 1
ATOM 542 C C . HIS A 1 71 ? -12.531 3.292 23.195 1.00 85.81 71 HIS A C 1
ATOM 544 O O . HIS A 1 71 ? -12.359 2.751 22.102 1.00 85.81 71 HIS A O 1
ATOM 550 N N . ARG A 1 72 ? -11.514 3.616 24.000 1.00 86.56 72 ARG A N 1
ATOM 551 C CA . ARG A 1 72 ? -10.131 3.168 23.777 1.00 86.56 72 ARG A CA 1
ATOM 552 C C . ARG A 1 72 ? -9.886 1.913 24.617 1.00 86.56 72 ARG A C 1
ATOM 554 O O . ARG A 1 72 ? -9.172 1.964 25.611 1.00 86.56 72 ARG A O 1
ATOM 561 N N . ALA A 1 73 ? -10.530 0.821 24.227 1.00 89.31 73 ALA A N 1
ATOM 562 C CA . ALA A 1 73 ? -10.459 -0.472 24.895 1.00 89.31 73 ALA A CA 1
ATOM 563 C C . ALA A 1 73 ? -10.727 -1.599 23.885 1.00 89.31 73 ALA A C 1
ATOM 565 O O . ALA A 1 73 ? -11.311 -1.364 22.825 1.00 89.31 73 ALA A O 1
ATOM 566 N N . GLU A 1 74 ? -10.304 -2.817 24.211 1.00 93.06 74 GLU A N 1
ATOM 567 C CA . GLU A 1 74 ? -10.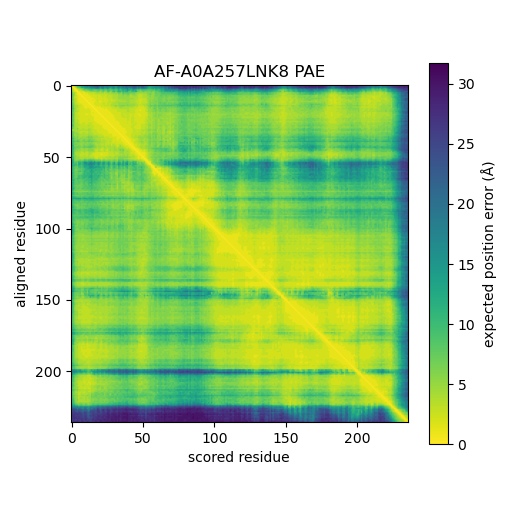589 -4.008 23.409 1.00 93.06 74 GLU A CA 1
ATOM 568 C C . GLU A 1 74 ? -11.902 -4.651 23.852 1.00 93.06 74 GLU A C 1
ATOM 570 O O . GLU A 1 74 ? -12.213 -4.670 25.041 1.00 93.06 74 GLU A O 1
ATOM 575 N N . VAL A 1 75 ? -12.663 -5.210 22.909 1.00 94.81 75 VAL A N 1
ATOM 576 C CA . VAL A 1 75 ? -13.822 -6.049 23.239 1.00 94.81 75 VAL A CA 1
ATOM 577 C C . VAL A 1 75 ? -13.304 -7.410 23.697 1.00 94.81 75 VAL A C 1
ATOM 579 O O . VAL A 1 75 ? -12.765 -8.163 22.888 1.00 94.81 75 VAL A O 1
ATOM 582 N N . VAL A 1 76 ? -13.472 -7.726 24.982 1.00 97.12 76 VAL A N 1
ATOM 583 C CA . VAL A 1 76 ? -12.995 -8.987 25.577 1.00 97.12 76 VAL A CA 1
ATOM 584 C C . VAL A 1 76 ? -14.064 -10.079 25.583 1.00 97.12 76 VAL A C 1
ATOM 586 O O . VAL A 1 76 ? -13.731 -11.259 25.504 1.00 97.12 76 VAL A O 1
ATOM 589 N N . ALA A 1 77 ? -15.345 -9.702 25.640 1.00 96.75 77 ALA A N 1
ATOM 590 C CA . ALA A 1 77 ? -16.471 -10.631 25.580 1.00 96.75 77 ALA A CA 1
ATOM 591 C C . ALA A 1 77 ? -17.737 -9.960 25.024 1.00 96.75 77 ALA A C 1
ATOM 593 O O . ALA A 1 77 ? -17.926 -8.749 25.163 1.00 96.75 77 ALA A O 1
ATOM 594 N N . LEU A 1 78 ? -18.615 -10.767 24.422 1.00 96.62 78 LEU A N 1
ATOM 595 C CA . LEU A 1 78 ? -19.961 -10.382 23.991 1.00 96.62 78 LEU A CA 1
ATOM 596 C C . LEU A 1 78 ? -20.971 -11.324 24.650 1.00 96.62 78 LEU A C 1
ATOM 598 O O . LEU A 1 78 ? -21.079 -12.486 24.259 1.00 96.62 78 LEU A O 1
ATOM 602 N N . GLU A 1 79 ? -21.701 -10.844 25.653 1.00 94.75 79 GLU A N 1
ATOM 603 C CA . GLU A 1 79 ? -22.578 -11.680 26.479 1.00 94.75 79 GLU A CA 1
ATOM 604 C C . GLU A 1 79 ? -23.865 -10.941 26.835 1.00 94.75 79 GLU A C 1
ATOM 606 O O . GLU A 1 79 ? -23.835 -9.787 27.252 1.00 94.75 79 GLU A O 1
ATOM 611 N N . GLY A 1 80 ? -25.017 -11.600 26.668 1.00 93.12 80 GLY A N 1
ATOM 612 C CA . GLY A 1 80 ? -26.306 -11.062 27.122 1.00 93.12 80 GLY A CA 1
ATOM 613 C C . GLY A 1 80 ? -26.676 -9.685 26.549 1.00 93.12 80 GLY A C 1
ATOM 614 O O . GLY A 1 80 ? -27.315 -8.899 27.242 1.00 93.12 80 GLY A O 1
ATOM 615 N N . GLY A 1 81 ? -26.256 -9.370 25.317 1.00 95.19 81 GLY A N 1
ATOM 616 C CA . GLY A 1 81 ? -26.477 -8.050 24.705 1.00 95.19 81 GLY A CA 1
ATOM 617 C C . GLY A 1 81 ? -25.534 -6.955 25.220 1.00 95.19 81 GLY A C 1
ATOM 618 O O . GLY A 1 81 ? -25.848 -5.772 25.108 1.00 95.19 81 GLY A O 1
ATOM 619 N N . GLN A 1 82 ? -24.400 -7.331 25.815 1.00 96.88 82 GLN A N 1
ATOM 620 C CA . GLN A 1 82 ? -23.363 -6.417 26.290 1.00 96.88 82 GLN A CA 1
ATOM 621 C C . GLN A 1 82 ? -22.019 -6.739 25.636 1.00 96.88 82 GLN A C 1
ATOM 623 O O . GLN A 1 82 ? -21.652 -7.906 25.495 1.00 96.88 82 GLN A O 1
ATOM 628 N N . ALA A 1 83 ? -21.263 -5.700 25.298 1.00 96.69 83 ALA A N 1
ATOM 629 C CA . ALA A 1 83 ? -19.839 -5.785 25.020 1.00 96.69 83 ALA A CA 1
ATOM 630 C C . ALA A 1 83 ? -19.058 -5.439 26.287 1.00 96.69 83 ALA A C 1
ATOM 632 O O . ALA A 1 83 ? -19.154 -4.318 26.785 1.00 96.69 83 ALA A O 1
ATOM 633 N N . GLN A 1 84 ? -18.296 -6.401 26.802 1.00 97.25 84 GLN A N 1
ATOM 634 C CA . GLN A 1 84 ? -17.351 -6.169 27.890 1.00 97.25 84 GLN A CA 1
ATOM 635 C C . GLN A 1 84 ? -16.039 -5.664 27.302 1.00 97.25 84 GLN A C 1
ATOM 637 O O . GLN A 1 84 ? -15.519 -6.248 26.343 1.00 97.25 84 GLN A O 1
ATOM 642 N N . LEU A 1 85 ? -15.513 -4.585 27.870 1.00 96.31 85 LEU A N 1
ATOM 643 C CA . LEU A 1 85 ? -14.313 -3.916 27.393 1.00 96.31 85 LEU A CA 1
ATOM 644 C C . LEU A 1 85 ? -13.124 -4.164 28.331 1.00 96.31 85 LEU A C 1
ATOM 646 O O . LEU A 1 85 ? -13.283 -4.410 29.526 1.00 96.31 85 LEU A O 1
ATOM 650 N N . SER A 1 86 ? -11.908 -4.087 27.792 1.00 96.31 86 SER A N 1
ATOM 651 C CA . SER A 1 86 ? -10.660 -4.360 28.523 1.00 96.31 86 SER A CA 1
ATOM 652 C C . SER A 1 86 ? -10.369 -3.391 29.676 1.00 96.31 86 SER A C 1
ATOM 654 O O . SER A 1 86 ? -9.511 -3.671 30.507 1.00 96.31 86 SER A O 1
ATOM 656 N N . ASP A 1 87 ? -11.054 -2.248 29.730 1.00 94.56 87 ASP A N 1
ATOM 657 C CA . ASP A 1 87 ? -10.993 -1.287 30.838 1.00 94.56 87 ASP A CA 1
ATOM 658 C C . ASP A 1 87 ? -11.988 -1.608 31.973 1.00 94.56 87 ASP A C 1
ATOM 660 O O . ASP A 1 87 ? -12.083 -0.864 32.949 1.00 94.56 87 ASP A O 1
ATOM 664 N N . GLY A 1 88 ? -12.716 -2.724 31.858 1.00 95.31 88 GLY A N 1
ATOM 665 C CA . GLY A 1 88 ? -13.729 -3.176 32.809 1.00 95.31 88 GLY A CA 1
ATOM 666 C C . GLY A 1 88 ? -15.114 -2.565 32.589 1.00 95.31 88 GLY A C 1
ATOM 667 O O . GLY A 1 88 ? -16.044 -2.918 33.314 1.00 95.31 88 GLY A O 1
ATOM 668 N N . SER A 1 89 ? -15.279 -1.662 31.618 1.00 95.19 89 SER A N 1
ATOM 669 C CA . SER A 1 89 ? -16.590 -1.117 31.271 1.00 95.19 89 SER A CA 1
ATOM 670 C C . SER A 1 89 ? -17.428 -2.107 30.452 1.00 95.19 89 SER A C 1
ATOM 672 O O . SER A 1 89 ? -16.917 -3.060 29.859 1.00 95.19 89 SER A O 1
ATOM 674 N N . ALA A 1 90 ? -18.743 -1.887 30.441 1.00 95.62 90 ALA A N 1
ATOM 675 C CA . ALA A 1 90 ? -19.694 -2.673 29.665 1.00 95.62 90 ALA A CA 1
ATOM 676 C C . ALA A 1 90 ? -20.626 -1.743 28.886 1.00 95.62 90 ALA A C 1
ATOM 678 O O . ALA A 1 90 ? -21.091 -0.735 29.422 1.00 95.62 90 ALA A O 1
ATOM 679 N N . VAL A 1 91 ? -20.893 -2.092 27.628 1.00 95.25 91 VAL A N 1
ATOM 680 C CA . VAL A 1 91 ? -21.723 -1.299 26.715 1.00 95.25 91 VAL A CA 1
ATOM 681 C C . VAL A 1 91 ? -22.839 -2.170 26.155 1.00 95.25 91 VAL A C 1
ATOM 683 O O . VAL A 1 91 ? -22.578 -3.245 25.614 1.00 95.25 91 VAL A O 1
ATOM 686 N N . ALA A 1 92 ? -24.081 -1.697 26.245 1.00 96.31 92 ALA A N 1
ATOM 687 C CA . ALA A 1 92 ? -25.221 -2.379 25.645 1.00 96.31 92 ALA A CA 1
ATOM 688 C C . ALA A 1 92 ? -25.136 -2.318 24.114 1.00 96.31 92 ALA A C 1
ATOM 690 O O . ALA A 1 92 ? -24.934 -1.244 23.546 1.00 96.31 92 ALA A O 1
ATOM 691 N N . VAL A 1 93 ? -25.300 -3.463 23.449 1.00 94.75 93 VAL A N 1
ATOM 692 C CA . VAL A 1 93 ? -25.206 -3.572 21.990 1.00 94.75 93 VAL A CA 1
ATOM 693 C C . VAL A 1 93 ? -26.284 -4.494 21.428 1.00 94.75 93 VAL A C 1
ATOM 695 O O . VAL A 1 93 ? -26.421 -5.642 21.842 1.00 94.75 93 VAL A O 1
ATOM 698 N N . ASP A 1 94 ? -27.009 -4.002 20.424 1.00 95.38 94 ASP A N 1
ATOM 699 C CA . ASP A 1 94 ? -27.953 -4.809 19.636 1.00 95.38 94 ASP A CA 1
ATOM 700 C C . ASP A 1 94 ? -27.290 -5.398 18.381 1.00 95.38 94 ASP A C 1
ATOM 702 O O . ASP A 1 94 ? -27.689 -6.446 17.874 1.00 95.38 94 ASP A O 1
ATOM 706 N N . VAL A 1 95 ? -26.274 -4.702 17.856 1.00 94.31 95 VAL A N 1
ATOM 707 C CA . VAL A 1 95 ? -25.565 -5.049 16.621 1.00 94.31 95 VAL A CA 1
ATOM 708 C C . VAL A 1 95 ? -24.081 -4.753 16.786 1.00 94.31 95 VAL A C 1
ATOM 710 O O . VAL A 1 95 ? -23.699 -3.679 17.249 1.00 94.31 95 VAL A O 1
ATOM 713 N N . VAL A 1 96 ? -23.243 -5.687 16.335 1.00 92.50 96 VAL A N 1
ATOM 714 C CA . VAL A 1 96 ? -21.787 -5.525 16.278 1.00 92.50 96 VAL A CA 1
ATOM 715 C C . VAL A 1 96 ? -21.334 -5.560 14.824 1.00 92.50 96 VAL A C 1
ATOM 717 O O . VAL A 1 96 ? -21.646 -6.496 14.088 1.00 92.50 96 VAL A O 1
ATOM 720 N N . LEU A 1 97 ? -20.579 -4.540 14.414 1.00 92.19 97 LEU A N 1
ATOM 721 C CA . LEU A 1 97 ? -19.949 -4.461 13.097 1.00 92.19 97 LEU A CA 1
ATOM 722 C C . LEU A 1 97 ? -18.427 -4.498 13.261 1.00 92.19 97 LEU A C 1
ATOM 724 O O . LEU A 1 97 ? -17.826 -3.557 13.778 1.00 92.19 97 LEU A O 1
ATOM 728 N N . TRP A 1 98 ? -17.796 -5.574 12.792 1.00 90.31 98 TRP A N 1
ATOM 729 C CA . TRP A 1 98 ? -16.345 -5.739 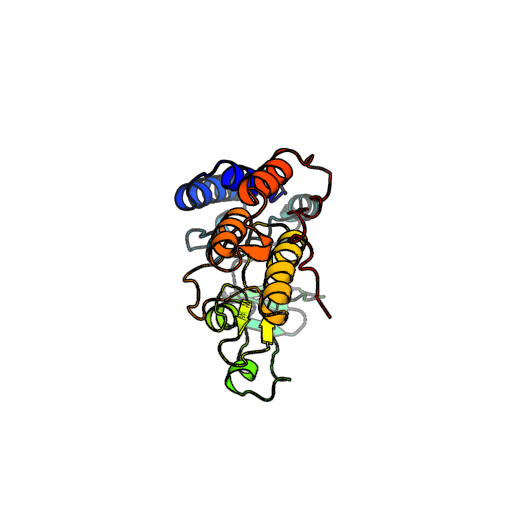12.861 1.00 90.31 98 TRP A CA 1
ATOM 730 C C . TRP A 1 98 ? -15.648 -5.012 11.709 1.00 90.31 98 TRP A C 1
ATOM 732 O O . TRP A 1 98 ? -15.485 -5.543 10.614 1.00 90.31 98 TRP A O 1
ATOM 742 N N . GLY A 1 99 ? -15.214 -3.781 11.968 1.00 87.19 99 GLY A N 1
ATOM 743 C CA . GLY A 1 99 ? -14.394 -2.982 11.051 1.00 87.19 99 GLY A CA 1
ATOM 744 C C . GLY A 1 99 ? -12.891 -3.259 11.164 1.00 87.19 99 GLY A C 1
ATOM 745 O O . GLY A 1 99 ? -12.104 -2.321 11.103 1.00 87.19 99 GLY A O 1
ATOM 746 N N . THR A 1 100 ? -12.479 -4.511 11.378 1.00 85.56 100 THR A N 1
ATOM 747 C CA . THR A 1 100 ? -11.093 -4.895 11.727 1.00 85.56 100 THR A CA 1
ATOM 748 C C . THR A 1 100 ? -10.162 -5.085 10.522 1.00 85.56 100 THR A C 1
ATOM 750 O O . THR A 1 100 ? -9.007 -5.477 10.681 1.00 85.56 100 THR A O 1
ATOM 753 N N . GLY A 1 101 ? -10.635 -4.768 9.315 1.00 85.31 101 GLY A N 1
ATOM 754 C CA . GLY A 1 101 ? -9.866 -4.880 8.077 1.00 85.31 101 GLY A CA 1
ATOM 755 C C . GLY A 1 101 ? -9.926 -6.273 7.449 1.00 85.31 101 GLY A C 1
ATOM 756 O O . GLY A 1 101 ? -10.851 -7.042 7.691 1.00 85.31 101 GLY A O 1
ATOM 757 N N . TYR A 1 102 ? -8.944 -6.572 6.597 1.00 85.50 102 TYR A N 1
ATOM 758 C CA . TYR A 1 102 ? -8.884 -7.804 5.807 1.00 85.50 102 TYR A CA 1
ATOM 759 C C . TYR A 1 102 ? -7.498 -8.442 5.899 1.00 85.50 102 TYR A C 1
ATOM 761 O O . TYR A 1 102 ? -6.491 -7.746 6.049 1.00 85.50 102 TYR A O 1
ATOM 769 N N . ARG A 1 103 ? -7.450 -9.769 5.753 1.00 90.00 103 ARG A N 1
ATOM 770 C CA . ARG A 1 103 ? -6.215 -10.529 5.521 1.00 90.00 103 ARG A CA 1
ATOM 771 C C . ARG A 1 103 ? -6.164 -11.017 4.079 1.00 90.00 103 ARG A C 1
ATOM 773 O O . ARG A 1 103 ? -7.193 -11.090 3.409 1.00 90.00 103 ARG A O 1
ATOM 780 N N . THR A 1 104 ? -4.965 -11.352 3.621 1.00 90.19 104 THR A N 1
ATOM 781 C CA . THR A 1 104 ? -4.785 -12.044 2.345 1.00 90.19 104 THR A CA 1
ATOM 782 C C . THR A 1 104 ? -4.997 -13.539 2.572 1.00 90.19 104 THR A C 1
ATOM 784 O O . THR A 1 104 ? -4.443 -14.086 3.521 1.00 90.19 104 THR A O 1
ATOM 787 N N . ASP A 1 105 ? -5.773 -14.192 1.709 1.00 94.44 105 ASP A N 1
ATOM 788 C CA . ASP A 1 105 ? -5.844 -15.652 1.636 1.00 94.44 105 ASP A CA 1
ATOM 789 C C . ASP A 1 105 ? -5.262 -16.102 0.297 1.00 94.44 105 ASP A C 1
ATOM 791 O O . ASP A 1 105 ? -5.837 -15.832 -0.757 1.00 94.44 105 ASP A O 1
ATOM 795 N N . LEU A 1 106 ? -4.087 -16.729 0.357 1.00 95.69 106 LEU A N 1
ATOM 796 C CA . LEU A 1 106 ? -3.376 -17.301 -0.786 1.00 95.69 106 LEU A CA 1
ATOM 797 C C . LEU A 1 106 ? -3.337 -18.837 -0.728 1.00 95.69 106 LEU A C 1
ATOM 799 O O . LEU A 1 106 ? -2.587 -19.455 -1.483 1.00 95.69 106 LEU A O 1
ATOM 803 N N . SER A 1 107 ? -4.145 -19.470 0.132 1.00 97.00 107 SER A N 1
ATOM 804 C CA . SER A 1 107 ? -4.128 -20.926 0.371 1.00 97.00 107 SER A CA 1
ATOM 805 C C . SER A 1 107 ? -4.450 -21.777 -0.862 1.00 97.00 107 SER A C 1
ATOM 807 O O . SER A 1 107 ? -4.201 -22.981 -0.874 1.00 97.00 107 SER A O 1
ATOM 809 N N . TYR A 1 108 ? -4.962 -21.150 -1.922 1.00 96.19 108 TYR A N 1
ATOM 810 C CA . TYR A 1 108 ? -5.207 -21.777 -3.214 1.00 96.19 108 TYR A CA 1
ATOM 811 C C . TYR A 1 108 ? -3.931 -22.048 -4.034 1.00 96.19 108 TYR A C 1
ATOM 813 O O . TYR A 1 108 ? -4.001 -22.782 -5.021 1.00 96.19 108 TYR A O 1
ATOM 821 N N . PHE A 1 109 ? -2.772 -21.480 -3.677 1.00 97.44 109 PHE A N 1
ATOM 822 C CA . PHE A 1 109 ? -1.505 -21.804 -4.340 1.00 97.44 109 PHE A CA 1
ATOM 823 C C . PHE A 1 109 ? -0.945 -23.146 -3.856 1.00 97.44 109 PHE A C 1
ATOM 825 O O . PHE A 1 109 ? -0.901 -23.426 -2.663 1.00 97.44 109 PHE A O 1
ATOM 832 N N . ALA A 1 110 ? -0.431 -23.958 -4.786 1.00 97.38 110 ALA A N 1
ATOM 833 C CA . ALA A 1 110 ? 0.257 -25.206 -4.447 1.00 97.38 110 ALA A CA 1
ATOM 834 C C . ALA A 1 110 ? 1.609 -24.970 -3.746 1.00 97.38 110 ALA A C 1
ATOM 836 O O . ALA A 1 110 ? 2.074 -25.820 -2.988 1.00 97.38 110 ALA A O 1
ATOM 837 N N . ASN A 1 111 ? 2.243 -23.821 -3.996 1.00 97.56 111 ASN A N 1
ATOM 838 C CA . ASN A 1 111 ? 3.494 -23.446 -3.352 1.00 97.56 111 ASN A CA 1
ATOM 839 C C . ASN A 1 111 ? 3.244 -23.106 -1.869 1.00 97.56 111 ASN A C 1
ATOM 841 O O . ASN A 1 111 ? 2.561 -22.118 -1.580 1.00 97.56 111 ASN A O 1
ATOM 845 N N . PRO A 1 112 ? 3.819 -23.863 -0.915 1.00 96.75 112 PRO A N 1
ATOM 846 C CA . PRO A 1 112 ? 3.519 -23.696 0.505 1.00 96.75 112 PRO A CA 1
ATOM 847 C C . PRO A 1 112 ? 4.010 -22.359 1.068 1.00 96.75 112 PRO A C 1
ATOM 849 O O . PRO A 1 112 ? 3.439 -21.863 2.036 1.00 96.75 112 PRO A O 1
ATOM 852 N N . GLN A 1 113 ? 5.047 -21.756 0.476 1.00 95.25 113 GLN A N 1
ATOM 853 C CA . GLN A 1 113 ? 5.561 -20.470 0.944 1.00 95.25 113 GLN A CA 1
ATOM 854 C C . GLN A 1 113 ? 4.619 -19.324 0.571 1.00 95.25 113 GLN A C 1
ATOM 856 O O . GLN A 1 113 ? 4.431 -18.416 1.375 1.00 95.25 113 GLN A O 1
ATOM 861 N N . LEU A 1 114 ? 3.992 -19.390 -0.610 1.00 96.00 114 LEU A N 1
ATOM 862 C CA . LEU A 1 114 ? 2.955 -18.441 -1.025 1.00 96.00 114 LEU A CA 1
ATOM 863 C C . LEU A 1 114 ? 1.638 -18.684 -0.285 1.00 96.00 114 LEU A C 1
ATOM 865 O O . LEU A 1 114 ? 1.019 -17.729 0.177 1.00 96.00 114 LEU A O 1
ATOM 869 N N . ALA A 1 115 ? 1.235 -19.946 -0.119 1.00 97.31 115 ALA A N 1
ATOM 870 C CA . ALA A 1 115 ? 0.005 -20.315 0.581 1.00 97.31 115 ALA A CA 1
ATOM 871 C C . ALA A 1 115 ? -0.017 -19.873 2.052 1.00 97.31 115 ALA A C 1
ATOM 873 O O . ALA A 1 115 ? -1.083 -19.604 2.603 1.00 97.31 115 ALA A O 1
ATOM 874 N N . ALA A 1 116 ? 1.157 -19.779 2.684 1.00 97.06 116 ALA A N 1
ATOM 875 C CA . ALA A 1 116 ? 1.303 -19.316 4.059 1.00 97.06 116 ALA A CA 1
ATOM 876 C C . ALA A 1 116 ? 1.182 -17.789 4.219 1.00 97.06 116 ALA A C 1
ATOM 878 O O . ALA A 1 116 ? 1.069 -17.315 5.350 1.00 97.06 116 ALA A O 1
ATOM 879 N N . VAL A 1 117 ? 1.198 -17.017 3.125 1.00 95.75 117 VAL A N 1
ATOM 880 C CA . VAL A 1 117 ? 1.154 -15.553 3.192 1.00 95.75 117 VAL A CA 1
ATOM 881 C C . VAL A 1 117 ? -0.227 -15.077 3.617 1.00 95.75 117 VAL A C 1
ATOM 883 O O . VAL A 1 117 ? -1.233 -15.376 2.976 1.00 95.75 117 VAL A O 1
ATOM 886 N N . THR A 1 118 ? -0.265 -14.246 4.656 1.00 94.62 118 THR A N 1
ATOM 887 C CA . THR A 1 118 ? -1.530 -13.764 5.241 1.00 94.62 118 THR A CA 1
ATOM 888 C C . THR A 1 118 ? -1.705 -12.248 5.208 1.00 94.62 118 THR A C 1
ATOM 890 O O . THR A 1 118 ? -2.718 -11.719 5.681 1.00 94.62 118 THR A O 1
ATOM 893 N N . GLY A 1 119 ? -0.728 -11.522 4.662 1.00 90.00 119 GLY A N 1
ATOM 894 C CA . GLY A 1 119 ? -0.766 -10.067 4.597 1.00 90.00 119 GLY A CA 1
ATOM 895 C C . GLY A 1 119 ? -0.007 -9.485 3.412 1.00 90.00 119 GLY A C 1
ATOM 896 O O . GLY A 1 119 ? 0.974 -10.040 2.925 1.00 90.00 119 GLY A O 1
ATOM 897 N N . VAL A 1 120 ? -0.436 -8.303 2.975 1.00 86.38 120 VAL A N 1
ATOM 898 C CA . VAL A 1 120 ? 0.145 -7.605 1.816 1.00 86.38 120 VAL A CA 1
ATOM 899 C C . VAL A 1 120 ? 1.618 -7.216 2.015 1.00 86.38 120 VAL A C 1
ATOM 901 O O . VAL A 1 120 ? 2.391 -7.249 1.067 1.00 86.38 120 VAL A O 1
ATOM 904 N N . ASN A 1 121 ? 2.037 -6.887 3.244 1.00 86.06 121 ASN A N 1
ATOM 905 C CA . ASN A 1 121 ? 3.439 -6.565 3.550 1.00 86.06 121 ASN A CA 1
ATOM 906 C C . ASN A 1 121 ? 4.346 -7.793 3.483 1.00 86.06 121 ASN A C 1
ATOM 908 O O . ASN A 1 121 ? 5.498 -7.690 3.077 1.00 86.06 121 ASN A O 1
ATOM 912 N N . GLU A 1 122 ? 3.825 -8.946 3.891 1.00 90.31 122 GLU A N 1
ATOM 913 C CA . GLU A 1 122 ? 4.519 -10.217 3.737 1.00 90.31 122 GLU A CA 1
ATOM 914 C C . GLU A 1 122 ? 4.643 -10.562 2.251 1.00 90.31 122 GLU A C 1
ATOM 916 O O . GLU A 1 122 ? 5.752 -10.808 1.789 1.00 90.31 122 GLU A O 1
ATOM 921 N N . LEU A 1 123 ? 3.550 -10.449 1.485 1.00 91.81 123 LEU A N 1
ATOM 922 C CA . LEU A 1 123 ? 3.555 -10.673 0.037 1.00 91.81 123 LEU A CA 1
ATOM 923 C C . LEU A 1 123 ? 4.550 -9.761 -0.698 1.00 91.81 123 LEU A C 1
ATOM 925 O O . LEU A 1 123 ? 5.288 -10.229 -1.559 1.00 91.81 123 LEU A O 1
ATOM 929 N N . ALA A 1 124 ? 4.619 -8.478 -0.327 1.00 90.25 124 ALA A N 1
ATOM 930 C CA . ALA A 1 124 ? 5.545 -7.513 -0.921 1.00 90.25 124 ALA A CA 1
ATOM 931 C C . ALA A 1 124 ? 7.018 -7.932 -0.769 1.00 90.25 124 ALA A C 1
ATOM 933 O O . ALA A 1 124 ? 7.792 -7.801 -1.711 1.00 90.25 124 ALA A O 1
ATOM 934 N N . ARG A 1 125 ? 7.408 -8.491 0.387 1.00 90.88 125 ARG A N 1
ATOM 935 C CA . ARG A 1 125 ? 8.784 -8.977 0.628 1.00 90.88 125 ARG A CA 1
ATOM 936 C C . ARG A 1 125 ? 9.144 -10.201 -0.212 1.00 90.88 125 ARG A C 1
ATOM 938 O O . ARG A 1 125 ? 10.321 -10.512 -0.353 1.00 90.88 125 ARG A O 1
ATOM 945 N N . ARG A 1 126 ? 8.138 -10.891 -0.748 1.00 93.25 126 ARG A N 1
ATOM 946 C CA . ARG A 1 126 ? 8.286 -12.038 -1.651 1.00 93.25 126 ARG A CA 1
ATOM 947 C C . ARG A 1 126 ? 8.213 -11.632 -3.122 1.00 93.25 126 ARG A C 1
ATOM 949 O O . ARG A 1 126 ? 8.078 -12.497 -3.984 1.00 93.25 126 ARG A O 1
ATOM 956 N N . CYS A 1 127 ? 8.278 -10.330 -3.405 1.00 94.06 127 CYS A N 1
ATOM 957 C CA . CYS A 1 127 ? 8.277 -9.795 -4.755 1.00 94.06 127 CYS A CA 1
ATOM 958 C C . CYS A 1 127 ? 9.586 -9.055 -5.064 1.00 94.06 127 CYS A C 1
ATOM 960 O O . CYS A 1 127 ? 9.974 -8.143 -4.335 1.00 94.06 127 CYS A O 1
ATOM 962 N N . GLY A 1 128 ? 10.232 -9.412 -6.172 1.00 93.25 128 GLY A N 1
ATOM 963 C CA . GLY A 1 128 ? 11.274 -8.620 -6.824 1.00 93.25 128 GLY A CA 1
ATOM 964 C C . GLY A 1 128 ? 10.665 -7.612 -7.797 1.00 93.25 128 GLY A C 1
ATOM 965 O O . GLY A 1 128 ? 9.517 -7.769 -8.227 1.00 93.25 128 GLY A O 1
ATOM 966 N N . CYS A 1 129 ? 11.411 -6.554 -8.128 1.00 91.69 129 CYS A N 1
ATOM 967 C CA . CYS A 1 129 ? 10.975 -5.518 -9.071 1.00 91.69 129 CYS A CA 1
ATOM 968 C C . CYS A 1 129 ? 9.538 -5.040 -8.789 1.00 91.69 129 CYS A C 1
ATOM 970 O O . CYS A 1 129 ? 8.704 -4.942 -9.688 1.00 91.69 129 CYS A O 1
ATOM 972 N N . VAL A 1 130 ? 9.231 -4.790 -7.511 1.00 90.00 130 VAL A N 1
ATOM 973 C CA . VAL A 1 130 ? 7.924 -4.341 -6.998 1.00 90.00 130 VAL A CA 1
ATOM 974 C C . VAL A 1 130 ? 6.811 -5.407 -7.007 1.00 90.00 130 VAL A C 1
ATOM 976 O O . VAL A 1 130 ? 6.020 -5.434 -6.068 1.00 90.00 130 VAL A O 1
ATOM 979 N N . PHE A 1 131 ? 6.712 -6.266 -8.024 1.00 93.12 131 PHE A N 1
ATOM 980 C CA . PHE A 1 131 ? 5.520 -7.102 -8.251 1.00 93.12 131 PHE A CA 1
ATOM 981 C C . PHE A 1 131 ? 5.794 -8.525 -8.751 1.00 93.12 131 PHE A C 1
ATOM 983 O O . PHE A 1 131 ? 4.852 -9.305 -8.854 1.00 93.12 131 PHE A O 1
ATOM 990 N N . ARG A 1 132 ? 7.026 -8.897 -9.103 1.00 95.06 132 ARG A N 1
ATOM 991 C CA . ARG A 1 132 ? 7.335 -10.239 -9.621 1.00 95.06 132 ARG A CA 1
ATOM 992 C C . ARG A 1 132 ? 7.571 -11.200 -8.465 1.00 95.06 132 ARG A C 1
ATOM 994 O O . ARG A 1 132 ? 8.436 -10.927 -7.643 1.00 95.06 132 ARG A O 1
ATOM 1001 N N . SER A 1 133 ? 6.862 -12.322 -8.407 1.00 95.44 133 SER A N 1
ATOM 1002 C CA . SER A 1 133 ? 7.083 -13.312 -7.350 1.00 95.44 133 SER A CA 1
ATOM 1003 C C . SER A 1 133 ? 8.514 -13.862 -7.388 1.00 95.44 133 SER A C 1
ATOM 1005 O O . SER A 1 133 ? 9.056 -14.150 -8.454 1.00 95.44 133 SER A O 1
ATOM 1007 N N . LEU A 1 134 ? 9.120 -14.014 -6.210 1.00 95.38 134 LEU A N 1
ATOM 1008 C CA . LEU A 1 134 ? 10.402 -14.704 -6.033 1.00 95.38 134 LEU A CA 1
ATOM 1009 C C . LEU A 1 134 ? 10.250 -16.223 -5.917 1.00 95.38 134 LEU A C 1
ATOM 1011 O O . LEU A 1 134 ? 11.235 -16.947 -6.014 1.00 95.38 134 LEU A O 1
ATOM 1015 N N . ASP A 1 135 ? 9.021 -16.687 -5.710 1.00 95.69 135 ASP A N 1
ATOM 1016 C CA . ASP A 1 135 ? 8.694 -18.096 -5.498 1.00 95.69 135 ASP A CA 1
ATOM 1017 C C . ASP A 1 135 ? 8.250 -18.797 -6.768 1.00 95.69 135 ASP A C 1
ATOM 1019 O O . ASP A 1 135 ? 8.434 -20.002 -6.896 1.00 95.69 135 ASP A O 1
ATOM 1023 N N . GLU A 1 136 ? 7.656 -18.040 -7.689 1.00 95.62 136 GLU A N 1
ATOM 1024 C CA . GLU A 1 136 ? 7.112 -18.540 -8.944 1.00 95.62 136 GLU A CA 1
ATOM 1025 C C . GLU A 1 136 ? 7.486 -17.563 -10.075 1.00 95.62 136 GLU A C 1
ATOM 1027 O O . GLU A 1 136 ? 6.973 -16.442 -10.116 1.00 95.62 136 GLU A O 1
ATOM 1032 N N . PRO A 1 137 ? 8.387 -17.935 -11.004 1.00 90.38 137 PRO A N 1
ATOM 1033 C CA . PRO A 1 137 ? 9.027 -16.991 -11.928 1.00 90.38 137 PRO A CA 1
ATOM 1034 C C . PRO A 1 137 ? 8.077 -16.326 -12.935 1.00 90.38 137 PRO A C 1
ATOM 1036 O O . PRO A 1 137 ? 8.407 -15.240 -13.427 1.00 90.38 137 PRO A O 1
ATOM 1039 N N . ASP A 1 138 ? 6.925 -16.954 -13.196 1.00 92.94 138 ASP A N 1
ATOM 1040 C CA . ASP A 1 138 ? 5.876 -16.511 -14.126 1.00 92.94 138 ASP A CA 1
ATOM 1041 C C . ASP A 1 138 ? 4.651 -15.907 -13.407 1.00 92.94 138 ASP A C 1
ATOM 1043 O O . ASP A 1 138 ? 3.602 -15.686 -14.017 1.00 92.94 138 ASP A O 1
ATOM 1047 N N . LEU A 1 139 ? 4.766 -15.632 -12.102 1.00 95.88 139 LEU A N 1
ATOM 1048 C CA . LEU A 1 139 ? 3.699 -15.073 -11.275 1.00 95.88 139 LEU A CA 1
ATOM 1049 C C . LEU A 1 139 ? 3.978 -13.612 -10.899 1.00 95.88 139 LEU A C 1
ATOM 1051 O O . LEU A 1 139 ? 5.084 -13.246 -10.495 1.00 95.88 139 LEU A O 1
ATOM 1055 N N . TYR A 1 140 ? 2.936 -12.780 -10.962 1.00 95.69 140 TYR A N 1
ATOM 1056 C CA . TYR A 1 140 ? 3.016 -11.349 -10.665 1.00 95.69 140 TYR A CA 1
ATOM 1057 C C . TYR A 1 140 ? 1.886 -10.912 -9.723 1.00 95.69 140 TYR A C 1
ATOM 1059 O O . TYR A 1 140 ? 0.728 -11.285 -9.903 1.00 95.69 140 TYR A O 1
ATOM 1067 N N . PHE A 1 141 ? 2.215 -10.061 -8.753 1.00 94.19 141 PHE A N 1
ATOM 1068 C CA . PHE A 1 141 ? 1.312 -9.501 -7.751 1.00 94.19 141 PHE A CA 1
ATOM 1069 C C . PHE A 1 141 ? 1.258 -7.968 -7.855 1.00 94.19 141 PHE A C 1
ATOM 1071 O O . PHE A 1 141 ? 1.937 -7.257 -7.115 1.00 94.19 141 PHE A O 1
ATOM 1078 N N . PRO A 1 142 ? 0.405 -7.398 -8.722 1.00 87.31 142 PRO A N 1
ATOM 1079 C CA . PRO A 1 142 ? 0.361 -5.954 -8.960 1.00 87.31 142 PRO A CA 1
ATOM 1080 C C . PRO A 1 142 ? -0.302 -5.153 -7.816 1.00 87.31 142 PRO A C 1
ATOM 1082 O O . PRO A 1 142 ? -0.512 -3.951 -7.927 1.00 87.31 142 PRO A O 1
ATOM 1085 N N . ALA A 1 143 ? -0.678 -5.775 -6.698 1.00 81.00 143 ALA A N 1
ATOM 1086 C CA . ALA A 1 143 ? -1.357 -5.094 -5.589 1.00 81.00 143 ALA A CA 1
ATOM 1087 C C . ALA A 1 143 ? -0.423 -4.681 -4.432 1.00 81.00 143 ALA A C 1
ATOM 1089 O O . ALA A 1 143 ? -0.894 -4.086 -3.465 1.00 81.00 143 ALA A O 1
ATOM 1090 N N . VAL A 1 144 ? 0.878 -4.990 -4.499 1.00 83.38 144 VAL A N 1
ATOM 1091 C CA . VAL A 1 144 ? 1.780 -4.896 -3.329 1.00 83.38 144 VAL A CA 1
ATOM 1092 C C . VAL A 1 144 ? 2.741 -3.705 -3.346 1.00 83.38 144 VAL A C 1
ATOM 1094 O O . VAL A 1 144 ? 3.340 -3.387 -2.320 1.00 83.38 144 VAL A O 1
ATOM 1097 N N . GLY A 1 145 ? 2.881 -3.049 -4.500 1.00 73.44 145 GLY A N 1
ATOM 1098 C CA . GLY A 1 145 ? 3.962 -2.102 -4.772 1.00 73.44 145 GLY A CA 1
ATOM 1099 C C . GLY A 1 145 ? 3.729 -0.642 -4.392 1.00 73.44 145 GLY A C 1
ATOM 1100 O O . GLY A 1 145 ? 4.698 0.098 -4.219 1.00 73.44 145 GLY A O 1
ATOM 1101 N N . LEU A 1 146 ? 2.465 -0.223 -4.284 1.00 78.19 146 LEU A N 1
ATOM 1102 C CA . LEU A 1 146 ? 2.093 1.180 -4.098 1.00 78.19 146 LEU A CA 1
ATOM 1103 C C . LEU A 1 146 ? 2.049 1.555 -2.617 1.00 78.19 146 LEU A C 1
ATOM 1105 O O . LEU A 1 146 ? 1.413 0.865 -1.815 1.00 78.19 146 LEU A O 1
ATOM 1109 N N . GLU A 1 147 ? 2.666 2.678 -2.258 1.00 74.56 147 GLU A N 1
ATOM 1110 C CA . GLU A 1 147 ? 2.471 3.282 -0.936 1.00 74.56 147 GLU A CA 1
ATOM 1111 C C . GLU A 1 147 ? 1.017 3.741 -0.700 1.00 74.56 147 GLU A C 1
ATOM 1113 O O . GLU A 1 147 ? 0.200 3.818 -1.616 1.00 74.56 147 GLU A O 1
ATOM 1118 N N . GLY A 1 148 ? 0.647 4.010 0.556 1.00 70.81 148 GLY A N 1
ATOM 1119 C CA . GLY A 1 148 ? -0.749 4.248 0.952 1.00 70.81 148 GLY A CA 1
ATOM 1120 C C . GLY A 1 148 ? -1.443 5.445 0.281 1.00 70.81 148 GLY A C 1
ATOM 1121 O O . GLY A 1 148 ? -2.651 5.612 0.446 1.00 70.81 148 GLY A O 1
ATOM 1122 N N . TYR A 1 149 ? -0.713 6.270 -0.478 1.00 72.62 149 TYR A N 1
ATOM 1123 C CA . TYR A 1 149 ? -1.192 7.502 -1.094 1.00 72.62 149 TYR A CA 1
ATOM 1124 C C . TYR A 1 149 ? -1.005 7.491 -2.611 1.00 72.62 149 TYR A C 1
ATOM 1126 O O . TYR A 1 149 ? -0.085 8.072 -3.175 1.00 72.62 149 TYR A O 1
ATOM 1134 N N . GLY A 1 150 ? -1.959 6.886 -3.316 1.00 75.69 150 GLY A N 1
ATOM 1135 C CA . GLY A 1 150 ? -1.950 6.926 -4.770 1.00 75.69 150 GLY A CA 1
ATOM 1136 C C . GLY A 1 150 ? -3.230 6.419 -5.421 1.00 75.69 150 GLY A C 1
ATOM 1137 O O . GLY A 1 150 ? -4.108 5.851 -4.778 1.00 75.69 150 GLY A O 1
ATOM 1138 N N . ALA A 1 151 ? -3.337 6.630 -6.733 1.00 80.56 151 ALA A N 1
ATOM 1139 C CA . ALA A 1 151 ? -4.388 6.038 -7.547 1.00 80.56 151 ALA A CA 1
ATOM 1140 C C . ALA A 1 151 ? -4.061 4.576 -7.889 1.00 80.56 151 ALA A C 1
ATOM 1142 O O . ALA A 1 151 ? -3.135 4.300 -8.648 1.00 80.56 151 ALA A O 1
ATOM 1143 N N . THR A 1 152 ? -4.851 3.631 -7.378 1.00 83.00 152 THR A N 1
ATOM 1144 C CA . THR A 1 152 ? -4.690 2.197 -7.675 1.00 83.00 152 THR A CA 1
ATOM 1145 C C . THR A 1 152 ? -4.715 1.902 -9.180 1.00 83.00 152 THR A C 1
ATOM 1147 O O . THR A 1 152 ? -3.956 1.062 -9.654 1.00 83.00 152 THR A O 1
ATOM 1150 N N . SER A 1 153 ? -5.531 2.631 -9.949 1.00 83.88 153 SER A N 1
ATOM 1151 C CA . SER A 1 153 ? -5.611 2.491 -11.408 1.00 83.88 153 SER A CA 1
ATOM 1152 C C . SER A 1 153 ? -4.291 2.809 -12.115 1.00 83.88 153 SER A C 1
ATOM 1154 O O . SER A 1 153 ? -3.898 2.082 -13.022 1.00 83.88 153 SER A O 1
ATOM 1156 N N . TRP A 1 154 ? -3.579 3.853 -11.683 1.00 86.19 154 TRP A N 1
ATOM 1157 C CA . TRP A 1 154 ? -2.256 4.187 -12.217 1.00 86.19 154 TRP A CA 1
ATOM 1158 C C . TRP A 1 154 ? -1.233 3.116 -11.902 1.00 86.19 154 TRP A C 1
ATOM 1160 O O . TRP A 1 154 ? -0.504 2.696 -12.791 1.00 86.19 154 TRP A O 1
ATOM 1170 N N . ASN A 1 155 ? -1.225 2.646 -10.658 1.00 87.44 155 ASN A N 1
ATOM 1171 C CA . ASN A 1 155 ? -0.330 1.587 -10.219 1.00 87.44 155 ASN A CA 1
ATOM 1172 C C . ASN A 1 155 ? -0.484 0.341 -11.105 1.00 87.44 155 ASN A C 1
ATOM 1174 O O . A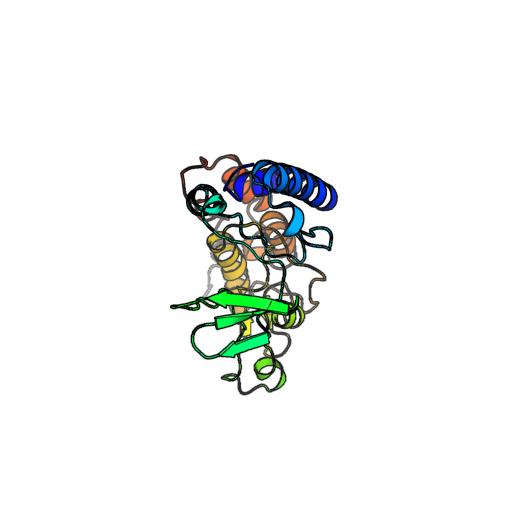SN A 1 155 ? 0.497 -0.162 -11.647 1.00 87.44 155 ASN A O 1
ATOM 1178 N N . PHE A 1 156 ? -1.724 -0.096 -11.347 1.00 88.81 156 PHE A N 1
ATOM 1179 C CA . PHE A 1 156 ? -1.988 -1.208 -12.258 1.00 88.81 156 PHE A CA 1
ATOM 1180 C C . PHE A 1 156 ? -1.574 -0.913 -13.699 1.00 88.81 156 PHE A C 1
ATOM 1182 O O . PHE A 1 156 ? -0.939 -1.763 -14.311 1.00 88.81 156 PHE A O 1
ATOM 1189 N N . ALA A 1 157 ? -1.870 0.273 -14.237 1.00 88.31 157 ALA A N 1
ATOM 1190 C CA . ALA A 1 157 ? -1.478 0.628 -15.601 1.00 88.31 157 ALA A CA 1
ATOM 1191 C C . ALA A 1 157 ? 0.050 0.654 -15.787 1.00 88.31 157 ALA A C 1
ATOM 1193 O O . ALA A 1 157 ? 0.559 0.144 -16.782 1.00 88.31 157 ALA A O 1
ATOM 1194 N N . ILE A 1 158 ? 0.783 1.210 -14.821 1.00 89.38 158 ILE A N 1
ATOM 1195 C CA . ILE A 1 158 ? 2.247 1.297 -14.836 1.00 89.38 158 ILE A CA 1
ATOM 1196 C C . ILE A 1 158 ? 2.857 -0.106 -14.751 1.00 89.38 158 ILE A C 1
ATOM 1198 O O . ILE A 1 158 ? 3.641 -0.482 -15.621 1.00 89.38 158 ILE A O 1
ATOM 1202 N N . MET A 1 159 ? 2.466 -0.912 -13.759 1.00 91.25 159 MET A N 1
ATOM 1203 C CA . MET A 1 159 ? 3.046 -2.248 -13.584 1.00 91.25 159 MET A CA 1
ATOM 1204 C C . MET A 1 159 ? 2.648 -3.217 -14.692 1.00 91.25 159 MET A C 1
ATOM 1206 O O . MET A 1 159 ? 3.490 -3.990 -15.134 1.00 91.25 159 MET A O 1
ATOM 1210 N N . ALA A 1 160 ? 1.407 -3.161 -15.188 1.00 91.81 160 ALA A N 1
ATOM 1211 C CA . ALA A 1 160 ? 0.968 -4.028 -16.280 1.00 91.81 160 ALA A CA 1
ATOM 1212 C C . ALA A 1 160 ? 1.845 -3.860 -17.527 1.00 91.81 160 ALA A C 1
ATOM 1214 O O . ALA A 1 160 ? 2.141 -4.850 -18.188 1.00 91.81 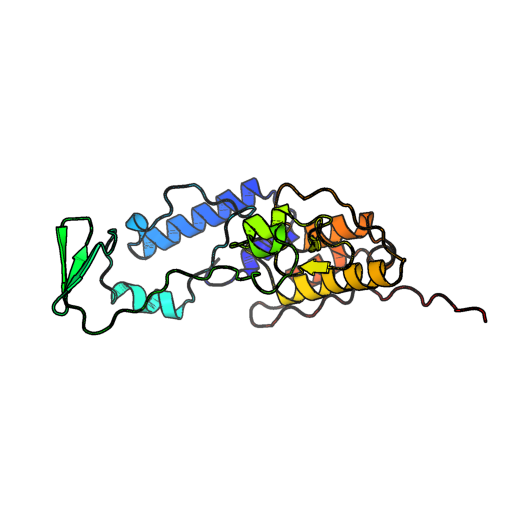160 ALA A O 1
ATOM 1215 N N . ARG A 1 161 ? 2.327 -2.645 -17.820 1.00 90.88 161 ARG A N 1
ATOM 1216 C CA . ARG A 1 161 ? 3.240 -2.408 -18.951 1.00 90.88 161 ARG A CA 1
ATOM 1217 C C . ARG A 1 161 ? 4.546 -3.185 -18.781 1.00 90.88 161 ARG A C 1
ATOM 1219 O O . ARG A 1 161 ? 4.917 -3.917 -19.692 1.00 90.88 161 ARG A O 1
ATOM 1226 N N . SER A 1 162 ? 5.170 -3.128 -17.604 1.00 92.62 162 SER A N 1
ATOM 1227 C CA . SER A 1 162 ? 6.394 -3.897 -17.339 1.00 92.62 162 SER A CA 1
ATOM 1228 C C . SER A 1 162 ? 6.181 -5.396 -17.213 1.00 92.62 162 SER A C 1
ATOM 1230 O O . SER A 1 162 ? 7.031 -6.157 -17.667 1.00 92.62 162 SER A O 1
ATOM 1232 N N . VAL A 1 163 ? 5.047 -5.841 -16.666 1.00 94.12 163 VAL A N 1
ATOM 1233 C CA . VAL A 1 163 ? 4.675 -7.264 -16.678 1.00 94.12 163 VAL A CA 1
ATOM 1234 C C . VAL A 1 163 ? 4.588 -7.765 -18.119 1.00 94.12 163 VAL A C 1
ATOM 1236 O O . VAL A 1 163 ? 5.222 -8.761 -18.456 1.00 94.12 163 VAL A O 1
ATOM 1239 N N . MET A 1 164 ? 3.866 -7.054 -18.991 1.00 94.44 164 MET A N 1
ATOM 1240 C CA . MET A 1 164 ? 3.731 -7.447 -20.396 1.00 94.44 164 MET A CA 1
ATOM 1241 C C . MET A 1 164 ? 5.061 -7.362 -21.152 1.00 94.44 164 MET A C 1
ATOM 1243 O O . MET A 1 164 ? 5.380 -8.277 -21.905 1.00 94.44 164 MET A O 1
ATOM 1247 N N . SER A 1 165 ? 5.860 -6.318 -20.921 1.00 93.50 165 SER A N 1
ATOM 1248 C CA . SER A 1 165 ? 7.205 -6.179 -21.495 1.00 93.50 165 SER A CA 1
ATOM 1249 C C . SER A 1 165 ? 8.101 -7.360 -21.105 1.00 93.50 165 SER A C 1
ATOM 1251 O O . SER A 1 165 ? 8.752 -7.958 -21.960 1.00 93.50 165 SER A O 1
ATOM 1253 N N . HIS A 1 166 ? 8.074 -7.781 -19.837 1.00 94.75 166 HIS A N 1
ATOM 1254 C CA . HIS A 1 166 ? 8.827 -8.945 -19.366 1.00 94.75 166 HIS A CA 1
ATOM 1255 C C . HIS A 1 166 ? 8.323 -10.259 -19.980 1.00 94.75 166 HIS A C 1
ATOM 1257 O O . HIS A 1 166 ? 9.133 -11.048 -20.457 1.00 94.75 166 HIS A O 1
ATOM 1263 N N . ILE A 1 167 ? 7.002 -10.471 -20.047 1.00 94.94 167 ILE A N 1
ATOM 1264 C CA . ILE A 1 167 ? 6.403 -11.647 -20.709 1.00 94.94 167 ILE A CA 1
ATOM 1265 C C . ILE A 1 167 ? 6.823 -11.725 -22.186 1.00 94.94 167 ILE A C 1
ATOM 1267 O O . ILE A 1 167 ? 7.109 -12.806 -22.692 1.00 94.94 167 ILE A O 1
ATOM 1271 N N . CYS A 1 168 ? 6.911 -10.584 -22.872 1.00 94.94 168 CYS A N 1
ATOM 1272 C CA . CYS A 1 168 ? 7.375 -10.492 -24.257 1.00 94.94 168 CYS A CA 1
ATOM 1273 C C . CYS A 1 168 ? 8.907 -10.583 -24.412 1.00 94.94 168 CYS A C 1
ATOM 1275 O O . CYS A 1 168 ? 9.405 -10.474 -25.532 1.00 94.94 168 CYS A O 1
ATOM 1277 N N . GLY A 1 169 ? 9.665 -10.740 -23.321 1.00 93.38 169 GLY A N 1
ATOM 1278 C CA . GLY A 1 169 ? 11.130 -10.795 -23.336 1.00 93.38 169 GLY A CA 1
ATOM 1279 C C . GLY A 1 169 ? 11.819 -9.452 -23.606 1.00 93.38 169 GLY A C 1
ATOM 1280 O O . GLY A 1 169 ? 12.979 -9.432 -24.009 1.00 93.38 169 GLY A O 1
ATOM 1281 N N . GLN A 1 170 ? 11.116 -8.332 -23.421 1.00 92.19 170 GLN A N 1
ATOM 1282 C CA . GLN A 1 170 ? 11.605 -6.973 -23.690 1.00 92.19 170 GLN A CA 1
ATOM 1283 C C . GLN A 1 170 ? 12.137 -6.257 -22.440 1.00 92.19 170 GLN A C 1
ATOM 1285 O O . GLN A 1 170 ? 12.952 -5.343 -22.565 1.00 92.19 170 GLN A O 1
ATOM 1290 N N . ALA A 1 171 ? 11.708 -6.677 -21.247 1.00 92.31 171 ALA A N 1
ATOM 1291 C CA . ALA A 1 171 ? 12.202 -6.171 -19.968 1.00 92.31 171 ALA A CA 1
ATOM 1292 C C . ALA A 1 171 ? 12.955 -7.248 -19.189 1.00 92.31 171 ALA A C 1
ATOM 1294 O O . ALA A 1 171 ? 12.618 -8.431 -19.264 1.00 92.31 171 ALA A O 1
ATOM 1295 N N . GLN A 1 172 ? 13.910 -6.819 -18.364 1.00 89.94 172 GLN A N 1
ATOM 1296 C CA . GLN A 1 172 ? 14.561 -7.666 -17.371 1.00 89.94 172 GLN A CA 1
ATOM 1297 C C . GLN A 1 172 ? 14.223 -7.134 -15.981 1.00 89.94 172 GLN A C 1
ATOM 1299 O O . GLN A 1 172 ? 14.723 -6.097 -15.561 1.00 89.94 172 GLN A O 1
ATOM 1304 N N . LEU A 1 173 ? 13.346 -7.845 -15.274 1.00 91.12 173 LEU A N 1
ATOM 1305 C CA . LEU A 1 173 ? 12.882 -7.435 -13.952 1.00 91.12 173 LEU A CA 1
ATOM 1306 C C . LEU A 1 173 ? 13.828 -7.958 -12.867 1.00 91.12 173 LEU A C 1
ATOM 1308 O O . LEU A 1 173 ? 14.075 -9.167 -12.802 1.00 91.12 173 LEU A O 1
ATOM 1312 N N . ASP A 1 174 ? 14.306 -7.057 -12.006 1.00 87.25 174 ASP A N 1
ATOM 1313 C CA . ASP A 1 174 ? 15.144 -7.385 -10.849 1.00 87.25 174 ASP A CA 1
ATOM 1314 C C . ASP A 1 174 ? 14.464 -8.396 -9.912 1.00 87.25 174 ASP A C 1
ATOM 1316 O O . ASP A 1 174 ? 13.244 -8.399 -9.729 1.00 87.25 174 ASP A O 1
ATOM 1320 N N . LEU A 1 175 ? 15.272 -9.228 -9.255 1.00 92.06 175 LEU A N 1
ATOM 1321 C CA . LEU A 1 175 ? 14.808 -10.186 -8.243 1.00 92.06 175 LEU A CA 1
ATOM 1322 C C . LEU A 1 175 ? 15.077 -9.715 -6.808 1.00 92.06 175 LEU A C 1
ATOM 1324 O O . LEU A 1 175 ? 14.765 -10.424 -5.858 1.00 92.06 175 LEU A O 1
ATOM 1328 N N . GLU A 1 176 ? 15.654 -8.529 -6.626 1.00 90.19 176 GLU A N 1
ATOM 1329 C CA . GLU A 1 176 ? 15.850 -7.965 -5.293 1.00 90.19 176 GLU A CA 1
ATOM 1330 C C . GLU A 1 176 ? 14.534 -7.334 -4.799 1.00 90.19 176 GLU A C 1
ATOM 1332 O O . GLU A 1 176 ? 13.972 -6.474 -5.491 1.00 90.19 176 GLU A O 1
ATOM 1337 N N . PRO A 1 177 ? 14.008 -7.743 -3.625 1.00 89.00 177 PRO A N 1
ATOM 1338 C CA . PRO A 1 177 ? 12.896 -7.039 -3.009 1.00 89.00 177 PRO A CA 1
ATOM 1339 C C . PRO A 1 177 ? 13.285 -5.603 -2.679 1.00 89.00 177 PRO A C 1
ATOM 1341 O O . PRO A 1 177 ? 14.340 -5.342 -2.101 1.00 89.00 177 PRO A O 1
ATOM 1344 N N . LEU A 1 178 ? 12.390 -4.662 -2.969 1.00 87.50 178 LEU A N 1
ATOM 1345 C CA . LEU A 1 178 ? 12.599 -3.288 -2.536 1.00 87.50 178 LEU A CA 1
ATOM 1346 C C . LEU A 1 178 ? 12.391 -3.161 -1.018 1.00 87.50 178 LEU A C 1
ATOM 1348 O O . LEU A 1 178 ? 11.467 -3.765 -0.466 1.00 87.50 178 LEU A O 1
ATOM 1352 N N . PRO A 1 179 ? 13.192 -2.327 -0.331 1.00 83.31 179 PRO A N 1
ATOM 1353 C CA . PRO A 1 179 ? 13.084 -2.152 1.117 1.00 83.31 179 PRO A CA 1
ATOM 1354 C C . PRO A 1 179 ? 11.800 -1.427 1.550 1.00 83.31 179 PRO A C 1
ATOM 1356 O O . PRO A 1 179 ? 11.446 -1.461 2.727 1.00 83.31 179 PRO A O 1
ATOM 1359 N N . TYR A 1 180 ? 11.112 -0.752 0.624 1.00 83.62 180 TYR A N 1
ATOM 1360 C CA . TYR A 1 180 ? 9.866 -0.028 0.867 1.00 83.62 180 TYR A CA 1
ATOM 1361 C C . TYR A 1 180 ? 9.016 0.078 -0.406 1.00 83.62 180 TYR A C 1
ATOM 1363 O O . TYR A 1 180 ? 9.493 -0.159 -1.516 1.00 83.62 180 TYR A O 1
ATOM 1371 N N . ARG A 1 181 ? 7.742 0.446 -0.230 1.00 85.69 181 ARG A N 1
ATOM 1372 C CA . ARG A 1 181 ? 6.790 0.683 -1.324 1.00 85.69 181 ARG A CA 1
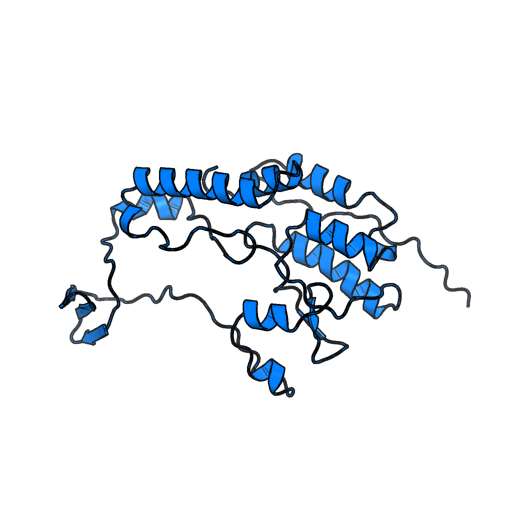ATOM 1373 C C . ARG A 1 181 ? 7.062 2.012 -2.015 1.00 85.69 181 ARG A C 1
ATOM 1375 O O . ARG A 1 181 ? 7.442 2.976 -1.360 1.00 85.69 181 ARG A O 1
ATOM 1382 N N . LEU A 1 182 ? 6.819 2.066 -3.318 1.00 88.44 182 LEU A N 1
ATOM 1383 C CA . LEU A 1 182 ? 7.084 3.250 -4.130 1.00 88.44 182 LEU A CA 1
ATOM 1384 C C . LEU A 1 182 ? 5.804 4.061 -4.341 1.00 88.44 182 LEU A C 1
ATOM 1386 O O . LEU A 1 182 ? 4.715 3.494 -4.484 1.00 88.44 182 LEU A O 1
ATOM 1390 N N . ASN A 1 183 ? 5.927 5.385 -4.430 1.00 87.38 183 ASN A N 1
ATOM 1391 C CA . ASN A 1 183 ? 4.865 6.197 -5.033 1.00 87.38 183 ASN A CA 1
ATOM 1392 C C . ASN A 1 183 ? 4.917 6.090 -6.569 1.00 87.38 183 ASN A C 1
ATOM 1394 O O . ASN A 1 183 ? 5.857 5.534 -7.137 1.00 87.38 183 ASN A O 1
ATOM 1398 N N . HIS A 1 184 ? 3.919 6.644 -7.265 1.00 87.19 184 HIS A N 1
ATOM 1399 C CA . HIS A 1 184 ? 3.820 6.539 -8.731 1.00 87.19 184 HIS A CA 1
ATOM 1400 C C . HIS A 1 184 ? 5.061 7.043 -9.474 1.00 87.19 184 HIS A C 1
ATOM 1402 O O . HIS A 1 184 ? 5.495 6.420 -10.438 1.00 87.19 184 HIS A O 1
ATOM 1408 N N . LEU A 1 185 ? 5.648 8.156 -9.033 1.00 88.44 185 LEU A N 1
ATOM 1409 C CA . LEU A 1 185 ? 6.795 8.764 -9.712 1.00 88.44 185 LEU A CA 1
ATOM 1410 C C . LEU A 1 185 ? 8.077 7.982 -9.448 1.00 88.44 185 LEU A C 1
ATOM 1412 O O . LEU A 1 185 ? 8.870 7.754 -10.357 1.00 88.44 185 LEU A O 1
ATOM 1416 N N . GLU A 1 186 ? 8.268 7.526 -8.213 1.00 89.81 186 GLU A N 1
ATOM 1417 C CA . GLU A 1 186 ? 9.365 6.621 -7.871 1.00 89.81 186 GLU A CA 1
ATOM 1418 C C . GLU A 1 186 ? 9.273 5.313 -8.655 1.00 89.81 186 GLU A C 1
ATOM 1420 O O . GLU A 1 186 ? 10.284 4.854 -9.181 1.00 89.81 186 GLU A O 1
ATOM 1425 N N . MET A 1 187 ? 8.067 4.755 -8.788 1.00 90.19 187 MET A N 1
ATOM 1426 C CA . MET A 1 187 ? 7.818 3.535 -9.549 1.00 90.19 187 MET A CA 1
ATOM 1427 C C . MET A 1 187 ? 8.166 3.713 -11.022 1.00 90.19 187 MET A C 1
ATOM 1429 O O . MET A 1 187 ? 8.899 2.900 -11.574 1.00 90.19 187 MET A O 1
ATOM 1433 N N . VAL A 1 188 ? 7.719 4.798 -11.653 1.00 90.44 188 VAL A N 1
ATOM 1434 C CA . VAL A 1 188 ? 8.042 5.077 -13.057 1.00 90.44 188 VAL A CA 1
ATOM 1435 C C . VAL A 1 188 ? 9.542 5.303 -13.261 1.00 90.44 188 VAL A C 1
ATOM 1437 O O . VAL A 1 188 ? 10.115 4.752 -14.196 1.00 90.44 188 VAL A O 1
ATOM 1440 N N . ARG A 1 189 ? 10.216 6.038 -12.366 1.00 89.75 189 ARG A N 1
ATOM 1441 C CA . ARG A 1 189 ? 11.681 6.216 -12.424 1.00 89.75 189 ARG A CA 1
ATOM 1442 C C . ARG A 1 189 ? 12.441 4.911 -12.207 1.00 89.75 189 ARG A C 1
ATOM 1444 O O . ARG A 1 189 ? 13.500 4.722 -12.798 1.00 89.75 189 ARG A O 1
ATOM 1451 N N . TYR A 1 190 ? 11.944 4.044 -11.328 1.00 91.44 190 TYR A N 1
ATOM 1452 C CA . TYR A 1 190 ? 12.514 2.723 -11.092 1.00 91.44 190 TYR A CA 1
ATOM 1453 C C . TYR A 1 190 ? 12.361 1.847 -12.343 1.00 91.44 190 TYR A C 1
ATOM 1455 O O . TYR A 1 190 ? 13.362 1.355 -12.862 1.00 91.44 190 TYR A O 1
ATOM 1463 N N . LEU A 1 191 ? 11.145 1.749 -12.888 1.00 91.56 191 LEU A N 1
ATOM 1464 C CA . LEU A 1 191 ? 10.839 0.948 -14.076 1.00 91.56 191 LEU A CA 1
ATOM 1465 C C . LEU A 1 191 ? 11.516 1.468 -15.344 1.00 91.56 191 LEU A C 1
ATOM 1467 O O . LEU A 1 191 ? 11.930 0.665 -16.165 1.00 91.56 191 LEU A O 1
ATOM 1471 N N . ALA A 1 192 ? 11.753 2.774 -15.476 1.00 90.19 192 ALA A N 1
ATOM 1472 C CA . ALA A 1 192 ? 12.544 3.320 -16.580 1.00 90.19 192 ALA A CA 1
ATOM 1473 C C . ALA A 1 192 ? 13.972 2.754 -16.660 1.00 90.19 192 ALA A C 1
ATOM 1475 O O . ALA A 1 192 ? 14.561 2.749 -17.740 1.00 90.19 192 ALA A O 1
ATOM 1476 N N . ARG A 1 193 ? 14.529 2.259 -15.544 1.00 89.12 193 ARG A N 1
ATOM 1477 C CA . ARG A 1 193 ? 15.856 1.626 -15.525 1.00 89.12 193 ARG A CA 1
ATOM 1478 C C . ARG A 1 193 ? 15.823 0.150 -15.918 1.00 89.12 193 ARG A C 1
ATOM 1480 O O . ARG A 1 193 ? 16.740 -0.297 -16.595 1.00 89.12 193 ARG A O 1
ATOM 1487 N N . VAL A 1 194 ? 14.799 -0.588 -15.489 1.00 90.88 194 VAL A N 1
ATOM 1488 C CA . VAL A 1 194 ? 14.700 -2.056 -15.657 1.00 90.88 194 VAL A CA 1
ATOM 1489 C C . VAL A 1 194 ? 13.838 -2.477 -16.859 1.00 90.88 194 VAL A C 1
ATOM 1491 O O . VAL A 1 194 ? 13.937 -3.595 -17.359 1.00 90.88 194 VAL A O 1
ATOM 1494 N N . ASP A 1 195 ? 13.019 -1.559 -17.367 1.00 91.62 195 ASP A N 1
ATOM 1495 C CA . ASP A 1 195 ? 12.159 -1.704 -18.541 1.00 91.62 195 ASP A CA 1
ATOM 1496 C C . ASP A 1 195 ? 12.190 -0.422 -19.405 1.00 91.62 195 ASP A C 1
ATOM 1498 O O . ASP A 1 195 ? 11.194 0.305 -19.541 1.00 91.62 195 ASP A O 1
ATOM 1502 N N . PRO A 1 196 ? 13.346 -0.104 -20.014 1.00 88.44 196 PRO A N 1
ATOM 1503 C CA . PRO A 1 196 ? 13.462 1.041 -20.911 1.00 88.44 196 PRO A CA 1
ATOM 1504 C C . PRO A 1 196 ? 12.605 0.889 -22.179 1.00 88.44 196 PRO A C 1
ATOM 1506 O O . PRO A 1 196 ? 12.290 1.892 -22.814 1.00 88.44 196 PRO A O 1
ATOM 1509 N N . ALA A 1 197 ? 12.177 -0.325 -22.547 1.00 87.00 197 ALA A N 1
ATOM 1510 C CA . ALA A 1 197 ? 11.286 -0.538 -23.687 1.00 87.00 197 ALA A CA 1
ATOM 1511 C C . ALA A 1 197 ? 9.907 0.109 -23.463 1.00 87.00 197 ALA A C 1
ATOM 1513 O O . ALA A 1 197 ? 9.372 0.753 -24.367 1.00 87.00 197 ALA A O 1
ATOM 1514 N N . SER A 1 198 ? 9.359 0.006 -22.249 1.00 86.38 198 SER A N 1
ATOM 1515 C CA . SER A 1 198 ? 8.069 0.622 -21.915 1.00 86.38 198 SER A CA 1
ATOM 1516 C C . SER A 1 198 ? 8.175 2.089 -21.492 1.00 86.38 198 SER A C 1
ATOM 1518 O O . SER A 1 198 ? 7.194 2.828 -21.621 1.00 86.38 198 SER A O 1
ATOM 1520 N N . PHE A 1 199 ? 9.317 2.520 -20.946 1.00 85.56 199 PHE A N 1
ATOM 1521 C CA . PHE A 1 199 ? 9.443 3.812 -20.250 1.00 85.56 199 PHE A CA 1
ATOM 1522 C C . PHE A 1 199 ? 10.583 4.715 -20.753 1.00 85.56 199 PHE A C 1
ATOM 1524 O O . PHE A 1 199 ? 10.699 5.840 -20.282 1.00 85.56 199 PHE A O 1
ATOM 1531 N N . GLY A 1 200 ? 11.414 4.265 -21.697 1.00 68.88 200 GLY A N 1
ATOM 1532 C CA . GLY A 1 200 ? 12.604 4.994 -22.159 1.00 68.88 200 GLY A CA 1
ATOM 1533 C C . GLY A 1 200 ? 12.372 5.981 -23.309 1.00 68.88 200 GLY A C 1
ATOM 1534 O O . GLY A 1 200 ? 13.227 6.824 -23.557 1.00 68.88 200 GLY A O 1
ATOM 1535 N N . GLY A 1 201 ? 11.238 5.900 -24.019 1.00 66.62 201 GLY A N 1
ATOM 1536 C CA . GLY A 1 201 ? 10.950 6.752 -25.187 1.00 66.62 201 GLY A CA 1
ATOM 1537 C C . GLY A 1 201 ? 10.332 8.123 -24.871 1.00 66.62 201 GLY A C 1
ATOM 1538 O O . GLY A 1 201 ? 10.435 9.049 -25.671 1.00 66.62 201 GLY A O 1
ATOM 1539 N N . VAL A 1 202 ? 9.697 8.269 -23.708 1.00 66.62 202 VAL A N 1
ATOM 1540 C CA . VAL A 1 202 ? 9.116 9.520 -23.194 1.00 66.62 202 VAL A CA 1
ATOM 1541 C C . VAL A 1 202 ? 9.632 9.693 -21.775 1.00 66.62 202 VAL A C 1
ATOM 1543 O O . VAL A 1 202 ? 9.782 8.696 -21.074 1.00 66.62 202 VAL A O 1
ATOM 1546 N N . ASP A 1 203 ? 9.867 10.931 -21.330 1.00 83.00 203 ASP A N 1
ATOM 1547 C CA . ASP A 1 203 ? 10.100 11.200 -19.909 1.00 83.00 203 ASP A CA 1
ATOM 1548 C C . ASP A 1 203 ? 8.821 10.861 -19.124 1.00 83.00 203 ASP A C 1
ATOM 1550 O O . ASP A 1 203 ? 7.910 11.675 -18.945 1.00 83.00 203 ASP A O 1
ATOM 1554 N N . ALA A 1 204 ? 8.717 9.593 -18.737 1.00 82.25 204 ALA A N 1
ATOM 1555 C CA . ALA A 1 204 ? 7.543 9.037 -18.098 1.00 82.25 204 ALA A CA 1
ATOM 1556 C C . ALA A 1 204 ? 7.326 9.660 -16.709 1.00 82.25 204 ALA A C 1
ATOM 1558 O O . ALA A 1 204 ? 6.179 9.815 -16.287 1.00 82.25 204 ALA A O 1
ATOM 1559 N N . ASP A 1 205 ? 8.402 10.094 -16.035 1.00 85.00 205 ASP A N 1
ATOM 1560 C CA . ASP A 1 205 ? 8.302 10.879 -14.802 1.00 85.00 205 ASP A CA 1
ATOM 1561 C C . ASP A 1 205 ? 7.622 12.221 -15.078 1.00 85.00 205 ASP A C 1
ATOM 1563 O O . ASP A 1 205 ? 6.672 12.581 -14.382 1.00 85.00 205 ASP A O 1
ATOM 1567 N N . ALA A 1 206 ? 8.055 12.943 -16.114 1.00 86.06 206 ALA A N 1
ATOM 1568 C CA . ALA A 1 206 ? 7.430 14.204 -16.503 1.00 86.06 206 ALA A CA 1
ATOM 1569 C C . ALA A 1 206 ? 5.963 14.021 -16.918 1.00 86.06 206 ALA A C 1
ATOM 1571 O O . ALA A 1 206 ? 5.122 14.827 -16.517 1.00 86.06 206 ALA A O 1
ATOM 1572 N N . CYS A 1 207 ? 5.629 12.954 -17.651 1.00 83.94 207 CYS A N 1
ATOM 1573 C CA . CYS A 1 207 ? 4.250 12.630 -18.030 1.00 83.94 207 CYS A CA 1
ATOM 1574 C C . CYS A 1 207 ? 3.363 12.411 -16.793 1.00 83.94 207 CYS A C 1
ATOM 1576 O O . CYS A 1 207 ? 2.361 13.108 -16.605 1.00 83.94 207 CYS A O 1
ATOM 1578 N N . CYS A 1 208 ? 3.763 11.508 -15.895 1.00 84.75 208 CYS A N 1
ATOM 1579 C CA . CYS A 1 208 ? 3.027 11.243 -14.661 1.00 84.75 208 CYS A CA 1
ATOM 1580 C C . CYS A 1 208 ? 2.949 12.482 -13.759 1.00 84.75 208 CYS A C 1
ATOM 1582 O O . CYS A 1 208 ? 1.909 12.739 -13.150 1.00 84.75 208 CYS A O 1
ATOM 1584 N N . ARG A 1 209 ? 4.004 13.299 -13.702 1.00 87.75 209 ARG A N 1
ATOM 1585 C CA . ARG A 1 209 ? 4.008 14.558 -12.949 1.00 87.75 209 ARG A CA 1
ATOM 1586 C C . ARG A 1 209 ? 3.029 15.573 -13.534 1.00 87.75 209 ARG A C 1
ATOM 1588 O O . ARG A 1 209 ? 2.270 16.177 -12.778 1.00 87.75 209 ARG A O 1
ATOM 1595 N N . ALA A 1 210 ? 3.017 15.748 -14.854 1.00 87.19 210 ALA A N 1
ATOM 1596 C CA . ALA A 1 210 ? 2.115 16.668 -15.541 1.00 87.19 210 ALA A CA 1
ATOM 1597 C C . ALA A 1 210 ? 0.649 16.281 -15.317 1.00 87.19 210 ALA A C 1
ATOM 1599 O O . ALA A 1 210 ? -0.157 17.129 -14.940 1.00 87.19 210 ALA A O 1
ATOM 1600 N N . LEU A 1 211 ? 0.316 14.995 -15.448 1.00 84.38 211 LEU A N 1
ATOM 1601 C CA . LEU A 1 211 ? -1.030 14.497 -15.163 1.00 84.38 211 LEU A CA 1
ATOM 1602 C C . LEU A 1 211 ? -1.379 14.655 -13.672 1.00 84.38 211 LEU A C 1
ATOM 1604 O O . LEU A 1 211 ? -2.470 15.119 -13.337 1.00 84.38 211 LEU A O 1
ATOM 1608 N N . GLY A 1 212 ? -0.446 14.345 -12.768 1.00 82.00 212 GLY A N 1
ATOM 1609 C CA . GLY A 1 212 ? -0.637 14.461 -11.320 1.00 82.00 212 GLY A CA 1
ATOM 1610 C C . GLY A 1 212 ? -0.917 15.893 -10.846 1.00 82.00 212 GLY A C 1
ATOM 1611 O O . GLY A 1 212 ? -1.767 16.097 -9.976 1.00 82.00 212 GLY A O 1
ATOM 1612 N N . LEU A 1 213 ? -0.229 16.880 -11.431 1.00 86.25 213 LEU A N 1
ATOM 1613 C CA . LEU A 1 213 ? -0.381 18.304 -11.106 1.00 86.25 213 LEU A CA 1
ATOM 1614 C C . LEU A 1 213 ? -1.515 18.986 -11.883 1.00 86.25 213 LEU A C 1
ATOM 1616 O O . LEU A 1 213 ? -2.118 19.922 -11.362 1.00 86.25 213 LEU A O 1
ATOM 1620 N N . GLY A 1 214 ? -1.789 18.541 -13.111 1.00 86.00 214 GLY A N 1
ATOM 1621 C CA . GLY A 1 214 ? -2.744 19.170 -14.024 1.00 86.00 214 GLY A CA 1
ATOM 1622 C C . GLY A 1 214 ? -4.181 18.658 -13.916 1.00 86.00 214 GLY A C 1
ATOM 1623 O O . GLY A 1 214 ? -5.096 19.356 -14.344 1.00 86.00 214 GLY A O 1
ATOM 1624 N N . THR A 1 215 ? -4.412 17.469 -13.346 1.00 84.06 215 THR A N 1
ATOM 1625 C CA . THR A 1 215 ? -5.773 16.912 -13.235 1.00 84.06 215 THR A CA 1
ATOM 1626 C C . THR A 1 215 ? -6.590 17.670 -12.175 1.00 84.06 215 THR A C 1
ATOM 1628 O O . THR A 1 215 ? -6.178 17.678 -11.010 1.00 84.06 215 THR A O 1
ATOM 1631 N N . PRO A 1 216 ? -7.772 18.229 -12.505 1.00 84.25 216 PRO A N 1
ATOM 1632 C CA . PRO A 1 216 ? -8.663 18.895 -11.543 1.00 84.25 216 PRO A CA 1
ATOM 1633 C C . PRO A 1 216 ? -9.085 17.999 -10.373 1.00 84.25 216 PRO A C 1
ATOM 1635 O O . PRO A 1 216 ? -9.238 16.794 -10.557 1.00 84.25 216 PRO A O 1
ATOM 1638 N N . ASP A 1 217 ? -9.277 18.570 -9.175 1.00 78.31 217 ASP A N 1
ATOM 1639 C CA . ASP A 1 217 ? -9.518 17.836 -7.914 1.00 78.31 217 ASP A CA 1
ATOM 1640 C C . ASP A 1 217 ? -10.778 16.965 -7.879 1.00 78.31 217 ASP A C 1
ATOM 1642 O O . ASP A 1 217 ? -10.825 15.975 -7.145 1.00 78.31 217 ASP A O 1
ATOM 1646 N N . ASP A 1 218 ? -11.751 17.298 -8.712 1.00 80.00 218 ASP A N 1
ATOM 1647 C CA . ASP A 1 218 ? -13.051 16.655 -8.873 1.00 80.00 218 ASP A CA 1
ATOM 1648 C C . ASP A 1 218 ? -13.092 15.594 -9.987 1.00 80.00 218 ASP A C 1
ATOM 1650 O O . ASP A 1 218 ? -14.110 14.924 -10.152 1.00 80.00 218 ASP A O 1
ATOM 1654 N N . GLN A 1 219 ? -11.993 15.390 -10.719 1.00 81.38 219 GLN A N 1
ATOM 1655 C CA . GLN A 1 219 ? -11.913 14.414 -11.808 1.00 81.38 219 GLN A CA 1
ATOM 1656 C C . GLN A 1 219 ? -11.094 13.173 -11.416 1.00 81.38 219 GLN A C 1
ATOM 1658 O O . GLN A 1 219 ? -10.209 13.248 -10.557 1.00 81.38 219 GLN A O 1
ATOM 1663 N N . PRO A 1 220 ? -11.350 11.995 -12.009 1.00 78.44 220 PRO A N 1
ATOM 1664 C CA . PRO A 1 220 ? -10.428 10.871 -11.891 1.00 78.44 220 PRO A CA 1
ATOM 1665 C C . PRO A 1 220 ? -9.102 11.198 -12.594 1.00 78.44 220 PRO A C 1
ATOM 1667 O O . PRO A 1 220 ? -9.088 11.910 -13.595 1.00 78.44 220 PRO A O 1
ATOM 1670 N N . TYR A 1 221 ? -7.984 10.660 -12.093 1.00 78.25 221 TYR A N 1
ATOM 1671 C CA . TYR A 1 221 ? -6.719 10.763 -12.821 1.00 78.25 221 TYR A CA 1
ATOM 1672 C C . TYR A 1 221 ? -6.826 10.017 -14.165 1.00 78.25 221 TYR A C 1
ATOM 1674 O O . TYR A 1 221 ? -7.200 8.839 -14.157 1.00 78.25 221 TYR A O 1
ATOM 1682 N N . PRO A 1 222 ? -6.488 10.655 -15.300 1.00 83.44 222 PRO A N 1
ATOM 1683 C CA . PRO A 1 222 ? -6.426 9.980 -16.597 1.00 83.44 222 PRO A CA 1
ATOM 1684 C C . PRO A 1 222 ? -5.344 8.901 -16.567 1.00 83.44 222 PRO A C 1
ATOM 1686 O O . PRO A 1 222 ? -4.341 9.074 -15.881 1.00 83.44 222 PRO A O 1
ATOM 1689 N N . LEU A 1 223 ? -5.519 7.790 -17.286 1.00 81.56 223 LEU A N 1
ATOM 1690 C CA . LEU A 1 223 ? -4.471 6.769 -17.367 1.00 81.56 223 LEU A CA 1
ATOM 1691 C C . LEU A 1 223 ? -3.215 7.362 -18.029 1.00 81.56 223 LEU A C 1
ATOM 1693 O O . LEU A 1 223 ? -3.346 8.085 -19.016 1.00 81.56 223 LEU A O 1
ATOM 1697 N N . PRO A 1 224 ? -2.008 7.088 -17.507 1.00 76.19 224 PRO A N 1
ATOM 1698 C CA . PRO A 1 224 ? -0.792 7.626 -18.091 1.00 76.19 224 PRO A CA 1
ATOM 1699 C C . PRO A 1 224 ? -0.527 6.970 -19.451 1.00 76.19 224 PRO A C 1
ATOM 1701 O O . PRO A 1 224 ? -0.155 5.798 -19.532 1.00 76.19 224 PRO A O 1
ATOM 1704 N N . GLU A 1 225 ? -0.699 7.743 -20.523 1.00 71.00 225 GLU A N 1
ATOM 1705 C CA . GLU A 1 225 ? -0.265 7.390 -21.876 1.00 71.00 225 GLU A CA 1
ATOM 1706 C C . GLU A 1 225 ? 1.247 7.597 -21.993 1.00 71.00 225 GLU A C 1
ATOM 1708 O O . GLU A 1 225 ? 1.747 8.523 -22.627 1.00 71.00 225 GLU A O 1
ATOM 1713 N N . VAL A 1 226 ? 2.014 6.741 -21.329 1.00 62.88 226 VAL A N 1
ATOM 1714 C CA . VAL A 1 226 ? 3.439 6.631 -21.635 1.00 62.88 226 VAL A CA 1
ATOM 1715 C C . VAL A 1 226 ? 3.506 5.970 -23.018 1.00 62.88 226 VAL A C 1
ATOM 1717 O O . VAL A 1 226 ? 2.834 4.957 -23.234 1.00 62.88 226 VAL A O 1
ATOM 1720 N N . ALA A 1 227 ? 4.213 6.568 -23.982 1.00 52.88 227 ALA A N 1
ATOM 1721 C CA . ALA A 1 227 ? 4.157 6.142 -25.386 1.00 52.88 227 ALA A CA 1
ATOM 1722 C C . ALA A 1 227 ? 4.360 4.625 -25.543 1.00 52.88 227 ALA A C 1
ATOM 1724 O O . ALA A 1 227 ? 5.170 4.017 -24.838 1.00 52.88 227 ALA A O 1
ATOM 1725 N N . ALA A 1 228 ? 3.591 4.011 -26.446 1.00 47.88 228 ALA A N 1
ATOM 1726 C CA . ALA A 1 228 ? 3.757 2.605 -26.794 1.00 47.88 228 ALA A CA 1
ATOM 1727 C C . ALA A 1 228 ? 5.182 2.357 -27.328 1.00 47.88 228 ALA A C 1
ATOM 1729 O O . ALA A 1 228 ? 5.738 3.245 -27.984 1.00 47.88 228 ALA A O 1
ATOM 1730 N N . PRO A 1 229 ? 5.773 1.173 -27.086 1.00 47.91 229 PRO A N 1
ATOM 1731 C CA . PRO A 1 229 ? 7.034 0.819 -27.720 1.00 47.91 229 PRO A CA 1
ATOM 1732 C C . PRO A 1 229 ? 6.885 0.935 -29.241 1.00 47.91 229 PRO A C 1
ATOM 1734 O O . PRO A 1 229 ? 5.850 0.563 -29.805 1.00 47.91 229 PRO A O 1
ATOM 1737 N N . ALA A 1 230 ? 7.916 1.462 -29.908 1.00 46.84 230 ALA A N 1
ATOM 1738 C CA . ALA A 1 230 ? 7.996 1.411 -31.361 1.00 46.84 230 ALA A CA 1
ATOM 1739 C C . ALA A 1 230 ? 7.801 -0.049 -31.791 1.00 46.84 230 ALA A C 1
ATOM 1741 O O . ALA A 1 230 ? 8.475 -0.938 -31.270 1.00 46.84 230 ALA A O 1
ATOM 1742 N N . GLN A 1 231 ? 6.839 -0.303 -32.682 1.00 41.75 231 GLN A N 1
ATOM 1743 C CA . GLN A 1 231 ? 6.565 -1.653 -33.161 1.00 41.75 231 GLN A CA 1
ATOM 1744 C C . GLN A 1 231 ? 7.863 -2.254 -33.708 1.00 41.75 231 GLN A C 1
ATOM 1746 O O . GLN A 1 231 ? 8.425 -1.752 -34.682 1.00 41.75 231 GLN A O 1
ATOM 1751 N N . VAL A 1 232 ? 8.347 -3.320 -33.071 1.00 46.09 232 VAL A N 1
ATOM 1752 C CA . VAL A 1 232 ? 9.429 -4.125 -33.631 1.00 46.09 232 VAL A CA 1
ATOM 1753 C C . VAL A 1 232 ? 8.835 -4.814 -34.849 1.00 46.09 232 VAL A C 1
ATOM 1755 O O . VAL A 1 232 ? 7.939 -5.647 -34.720 1.00 46.09 232 VAL A O 1
ATOM 1758 N N . ALA A 1 233 ? 9.280 -4.411 -36.038 1.00 40.31 233 ALA A N 1
ATOM 1759 C CA . ALA A 1 233 ? 8.909 -5.080 -37.271 1.00 40.31 233 ALA A CA 1
ATOM 1760 C C . ALA A 1 233 ? 9.342 -6.546 -37.159 1.00 40.31 233 ALA A C 1
ATOM 1762 O O . ALA A 1 233 ? 10.534 -6.849 -37.123 1.00 40.31 233 ALA A O 1
ATOM 1763 N N . VAL A 1 234 ? 8.370 -7.452 -37.068 1.00 41.78 234 VAL A N 1
ATOM 1764 C CA . VAL A 1 234 ? 8.623 -8.886 -37.180 1.00 41.78 234 VAL A CA 1
ATOM 1765 C C . VAL A 1 234 ? 8.941 -9.140 -38.649 1.00 41.78 234 VAL A C 1
ATOM 1767 O O . VAL A 1 234 ? 8.045 -9.217 -39.486 1.00 41.78 234 VAL A O 1
ATOM 1770 N N . SER A 1 235 ? 10.227 -9.175 -38.981 1.00 46.75 235 SER A N 1
ATOM 1771 C CA . SER A 1 235 ? 10.696 -9.681 -40.267 1.00 46.75 235 SER A CA 1
ATOM 1772 C C . SER A 1 235 ? 10.450 -11.190 -40.292 1.00 46.75 235 SER A C 1
ATOM 1774 O O . SER A 1 235 ? 11.056 -11.913 -39.498 1.00 46.75 235 SER A O 1
ATOM 1776 N N . GLY A 1 236 ? 9.506 -11.620 -41.135 1.00 50.12 236 GLY A N 1
ATOM 1777 C CA . GLY A 1 236 ? 9.259 -13.030 -41.448 1.00 50.12 236 GLY A CA 1
ATOM 1778 C C . GLY A 1 236 ? 10.305 -13.638 -42.370 1.00 50.12 236 GLY A C 1
ATOM 1779 O O . GLY A 1 236 ? 11.146 -12.879 -42.904 1.00 50.12 236 GLY A O 1
#

Sequence (236 aa):
MAGSVRPVARLQAQGVPVAQQNELVRADLVARYRKFGLEALMPEQPLDLRTDQLFPGRAGMLAGLGRIERHRAEVVALEGGQAQLSDGSAVAVDVVLWGTGYRTDLSYFANPQLAAVTGVNELARRCGCVFRSLDEPDLYFPAVGLEGYGATSWNFAIMARSVMSHICGQAQLDLEPLPYRLNHLEMVRYLARVDPASFGGVDADACCRALGLGTPDDQPYPLPEVAAPAQVAVSG

Mean predicted aligned error: 7.51 Å

Foldseek 3Di:
DAQALLVLLLCVLVVPDQVVSLVVVQVVVCVVCVVQVNNLVDDPDRDHLFPDQDRHDHPVNSVCVVVDDDDPFDQPDDPPQWGQTPVRDIDGHPDDDDPPDAWDQQCPDPQVLSRPGTHLQSQLQQDFLRFQGVRDRLGTHLPRAAGNRDDSLQSCLLVVLQNVCVVVVQFDTGRHRDPTHDHNLRSLVSCCVGRVQQRVPDVQSVQSSCQSVVPDPPDDRDHRCRDHGDDDPPDD

pLDDT: mean 84.01, std 12.23, range [37.25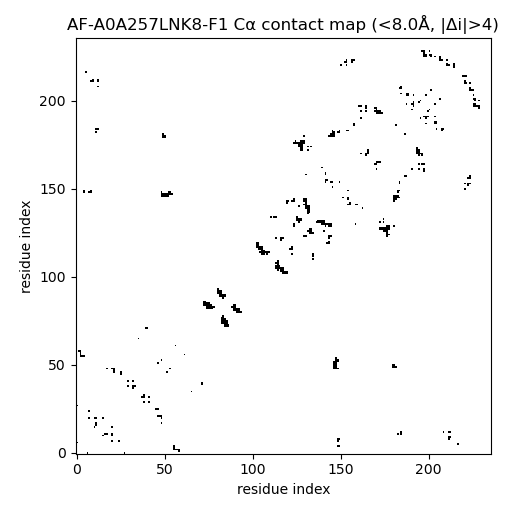, 97.56]

Radius of gyration: 21.75 Å; Cα contacts (8 Å, |Δi|>4): 299; chains: 1; bounding box: 44×45×74 Å